Protein AF-A0A7V8YG69-F1 (afdb_monomer_lite)

Radius of gyration: 27.01 Å; chains: 1; bounding box: 46×78×83 Å

Sequence (206 aa):
MKRWMLFGGVGIAGIILAFLLFPKPDTGDVPVAAEPDPAAEEGARPRGPVGVRPGGVGRPGIERPPILKNGPSPVALENIKRMSVPDALYAGRLTSPLAVIRRQLQLLGEPEAEALGVKVDLIIGHLREQRRDPEAHGMPTLIASSRAWLDEVKASRFAEMPEIAPQFARFDAIVAEYQQAKDNPEAAPPPAGGVTAPAPVPTEGE

pLDDT: mean 74.56, std 23.34, range [33.03, 98.56]

Structure (mmCIF, N/CA/C/O backbone):
data_AF-A0A7V8YG69-F1
#
_entry.id   AF-A0A7V8YG69-F1
#
loop_
_atom_site.group_PDB
_atom_site.id
_atom_site.type_symbol
_atom_site.label_atom_id
_atom_site.label_alt_id
_atom_site.label_comp_id
_atom_site.label_asym_id
_atom_site.label_entity_id
_atom_site.label_seq_id
_atom_site.pdbx_PDB_ins_code
_atom_site.Cartn_x
_atom_site.Cartn_y
_atom_site.Cartn_z
_atom_site.occupancy
_atom_site.B_iso_or_equiv
_atom_site.auth_seq_id
_atom_site.auth_comp_id
_atom_site.auth_asym_id
_atom_site.auth_atom_id
_atom_site.pdbx_PDB_model_num
ATOM 1 N N . MET A 1 1 ? 4.783 -31.856 25.485 1.00 50.44 1 MET A N 1
ATOM 2 C CA . MET A 1 1 ? 4.244 -30.615 24.879 1.00 50.44 1 MET A CA 1
ATOM 3 C C . MET A 1 1 ? 4.459 -29.399 25.802 1.00 50.44 1 MET A C 1
ATOM 5 O O . MET A 1 1 ? 3.493 -28.879 26.333 1.00 50.44 1 MET A O 1
ATOM 9 N N . LYS A 1 2 ? 5.707 -28.954 26.055 1.00 53.53 2 LYS A N 1
ATOM 10 C CA . LYS A 1 2 ? 6.021 -27.779 26.917 1.00 53.53 2 LYS A CA 1
ATOM 11 C C . LYS A 1 2 ? 7.372 -27.122 26.550 1.00 53.53 2 LYS A C 1
ATOM 13 O O . LYS A 1 2 ? 8.262 -27.030 27.383 1.00 53.53 2 LYS A O 1
ATOM 18 N N . ARG A 1 3 ? 7.584 -26.741 25.282 1.00 51.75 3 ARG A N 1
ATOM 19 C CA . ARG A 1 3 ? 8.815 -26.025 24.851 1.00 51.75 3 ARG A CA 1
ATOM 20 C C . ARG A 1 3 ? 8.573 -24.751 24.027 1.00 51.75 3 ARG A C 1
ATOM 22 O O . ARG A 1 3 ? 9.522 -24.043 23.736 1.00 51.75 3 ARG A O 1
ATOM 29 N N . TRP A 1 4 ? 7.320 -24.419 23.713 1.00 50.78 4 TRP A N 1
ATOM 30 C CA . TRP A 1 4 ? 6.972 -23.281 22.846 1.00 50.78 4 TRP A CA 1
ATOM 31 C C . TRP A 1 4 ? 6.534 -22.005 23.588 1.00 50.78 4 TRP A C 1
ATOM 33 O O . TRP A 1 4 ? 6.242 -21.004 22.952 1.00 50.78 4 TRP A O 1
ATOM 43 N N . MET A 1 5 ? 6.532 -21.998 24.926 1.00 51.12 5 MET A N 1
ATOM 44 C CA . MET A 1 5 ? 6.125 -20.826 25.724 1.00 51.12 5 MET A CA 1
ATOM 45 C C . MET A 1 5 ? 7.282 -19.911 26.165 1.00 51.12 5 MET A C 1
ATOM 47 O O . MET A 1 5 ? 7.028 -18.850 26.718 1.00 51.12 5 MET A O 1
ATOM 51 N N . LEU A 1 6 ? 8.545 -20.275 25.914 1.00 51.91 6 LEU A N 1
ATOM 52 C CA . LEU A 1 6 ? 9.709 -19.506 26.389 1.00 51.91 6 LEU A CA 1
ATOM 53 C C . LEU A 1 6 ? 10.251 -18.472 25.386 1.00 51.91 6 LEU A C 1
ATOM 55 O O . LEU A 1 6 ? 11.009 -17.596 25.783 1.00 51.91 6 LEU A O 1
ATOM 59 N N . PHE A 1 7 ? 9.837 -18.515 24.116 1.00 50.41 7 PHE A N 1
ATOM 60 C CA . PHE A 1 7 ? 10.342 -17.587 23.091 1.00 50.41 7 PHE A CA 1
ATOM 61 C C . PHE A 1 7 ? 9.527 -16.290 22.945 1.00 50.41 7 PHE A C 1
ATOM 63 O O . PHE A 1 7 ? 10.025 -15.331 22.367 1.00 50.41 7 PHE A O 1
ATOM 70 N N . GLY A 1 8 ? 8.317 -16.209 23.512 1.00 49.31 8 GLY A N 1
ATOM 71 C CA . GLY A 1 8 ? 7.467 -15.011 23.409 1.00 49.31 8 GLY A CA 1
ATOM 72 C C . GLY A 1 8 ? 7.857 -13.850 24.336 1.00 49.31 8 GLY A C 1
ATOM 73 O O . GLY A 1 8 ? 7.510 -12.708 24.060 1.00 49.31 8 GLY A O 1
ATOM 74 N N . GLY A 1 9 ? 8.591 -14.113 25.425 1.00 47.72 9 GLY A N 1
ATOM 75 C CA . GLY A 1 9 ? 8.9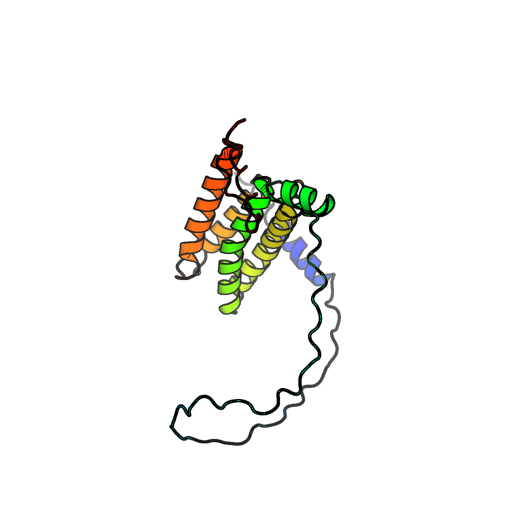11 -13.092 26.436 1.00 47.72 9 GLY A CA 1
ATOM 76 C C . GLY A 1 9 ? 10.140 -12.230 26.126 1.00 47.72 9 GLY A C 1
ATOM 77 O O . GLY A 1 9 ? 10.216 -11.084 26.562 1.00 47.72 9 GLY A O 1
ATOM 78 N N . VAL A 1 10 ? 11.099 -12.749 25.353 1.00 54.34 10 VAL A N 1
ATOM 79 C CA . VAL A 1 10 ? 12.402 -12.085 25.147 1.00 54.34 10 VAL A CA 1
ATOM 80 C C . VAL A 1 10 ? 12.304 -10.916 24.155 1.00 54.34 10 VAL A C 1
ATOM 82 O O . VAL A 1 10 ? 12.989 -9.911 24.322 1.00 54.34 10 VAL A O 1
ATOM 85 N N . GLY A 1 11 ? 11.402 -10.991 23.169 1.00 51.94 11 GLY A N 1
ATOM 86 C CA . GLY A 1 11 ? 11.219 -9.924 22.175 1.00 51.94 11 GLY A CA 1
ATOM 87 C C . GLY A 1 11 ? 10.638 -8.629 22.756 1.00 51.94 11 GLY A C 1
ATOM 88 O O . GLY A 1 11 ? 11.065 -7.540 22.384 1.00 51.94 11 GLY A O 1
ATOM 89 N N . ILE A 1 12 ? 9.717 -8.734 23.719 1.00 57.94 12 ILE A N 1
ATOM 90 C CA . ILE A 1 12 ? 9.058 -7.568 24.333 1.00 57.94 12 ILE A CA 1
ATOM 91 C C . ILE A 1 12 ? 10.016 -6.845 25.291 1.00 57.94 12 ILE A C 1
ATOM 93 O O . ILE A 1 12 ? 10.069 -5.615 25.303 1.00 57.94 12 ILE A O 1
ATOM 97 N N . ALA A 1 13 ? 10.838 -7.594 26.034 1.00 58.12 13 ALA A N 1
ATOM 98 C CA . ALA A 1 13 ? 11.855 -7.015 26.911 1.00 58.12 13 ALA A CA 1
ATOM 99 C C . ALA A 1 13 ? 12.916 -6.215 26.129 1.00 58.12 13 ALA A C 1
ATOM 101 O O . ALA A 1 13 ? 13.333 -5.152 26.585 1.00 58.12 13 ALA A O 1
ATOM 102 N N . GLY A 1 14 ? 13.304 -6.673 24.930 1.00 57.59 14 GLY A N 1
ATOM 103 C CA . GLY A 1 14 ? 14.253 -5.955 24.070 1.00 57.59 14 GLY A CA 1
ATOM 104 C C . GLY A 1 14 ? 13.730 -4.602 23.573 1.00 57.59 14 GLY A C 1
ATOM 105 O O . GLY A 1 14 ? 14.481 -3.629 23.541 1.00 57.59 14 GLY A O 1
ATOM 106 N N . ILE A 1 15 ? 12.435 -4.512 23.250 1.00 60.72 15 ILE A N 1
ATOM 107 C CA . ILE A 1 15 ? 11.809 -3.266 22.776 1.00 60.72 15 ILE A CA 1
ATOM 108 C C . ILE A 1 15 ? 11.670 -2.253 23.922 1.00 60.72 15 ILE A C 1
ATOM 110 O O . ILE A 1 15 ? 11.983 -1.078 23.743 1.00 60.72 15 ILE A O 1
ATOM 114 N N . ILE A 1 16 ? 11.270 -2.696 25.119 1.00 62.31 16 ILE A N 1
ATOM 115 C CA . ILE A 1 16 ? 11.162 -1.814 26.297 1.00 62.31 16 ILE A CA 1
ATOM 116 C C . ILE A 1 16 ? 12.546 -1.293 26.718 1.00 62.31 16 ILE A C 1
ATOM 118 O O . ILE A 1 16 ? 12.691 -0.118 27.055 1.00 62.31 16 ILE A O 1
ATOM 122 N N . LEU A 1 17 ? 13.580 -2.137 26.640 1.00 61.25 17 LEU A N 1
ATOM 123 C CA . LEU A 1 17 ? 14.953 -1.742 26.949 1.00 61.25 17 LEU A CA 1
ATOM 124 C C . LEU A 1 17 ? 15.489 -0.692 25.956 1.00 61.25 17 LEU A C 1
ATOM 126 O O . LEU A 1 17 ? 16.184 0.234 26.371 1.00 61.25 17 LEU A O 1
ATOM 130 N N . ALA A 1 18 ? 15.111 -0.770 24.675 1.00 59.25 18 ALA A N 1
ATOM 131 C CA . ALA A 1 18 ? 15.472 0.242 23.679 1.00 59.25 18 ALA A CA 1
ATOM 132 C C . ALA A 1 18 ? 14.836 1.615 23.975 1.00 59.25 18 ALA A C 1
ATOM 134 O O . ALA A 1 18 ? 15.504 2.636 23.835 1.00 59.25 18 ALA A O 1
ATOM 135 N N . PHE A 1 19 ? 13.590 1.658 24.461 1.00 57.94 19 PHE A N 1
ATOM 136 C CA . PHE A 1 19 ? 12.946 2.915 24.873 1.00 57.94 19 PHE A CA 1
ATOM 137 C C . PHE A 1 19 ? 13.569 3.547 26.128 1.00 57.94 19 PHE A C 1
ATOM 139 O O . PHE A 1 19 ? 13.490 4.761 26.294 1.00 57.94 19 PHE A O 1
ATOM 146 N N . LEU A 1 20 ? 14.205 2.754 26.997 1.00 64.06 20 LEU A N 1
ATOM 147 C CA . LEU A 1 20 ? 14.922 3.260 28.176 1.00 64.06 20 LEU A CA 1
ATOM 148 C C . LEU A 1 20 ? 16.344 3.751 27.859 1.00 64.06 20 LEU A C 1
ATOM 150 O O . LEU A 1 20 ? 16.838 4.644 28.541 1.00 64.06 20 LEU A O 1
ATOM 154 N N . LEU A 1 21 ? 17.005 3.185 26.843 1.00 66.50 21 LEU A N 1
ATOM 155 C CA . LEU A 1 21 ? 18.390 3.526 26.482 1.00 66.50 21 LEU A CA 1
ATOM 156 C C . LEU A 1 21 ? 18.526 4.770 25.596 1.00 66.50 21 LEU A C 1
ATOM 158 O O . LEU A 1 21 ? 19.611 5.347 25.545 1.00 66.50 21 LEU A O 1
ATOM 162 N N . PHE A 1 22 ? 17.451 5.208 24.938 1.00 56.34 22 PHE A N 1
ATOM 163 C CA . PHE A 1 22 ? 17.439 6.434 24.138 1.00 56.34 22 PHE A CA 1
ATOM 164 C C . PHE A 1 22 ? 16.539 7.497 24.788 1.00 56.34 22 PHE A C 1
ATOM 166 O O . PHE A 1 22 ? 15.358 7.592 24.445 1.00 56.34 22 PHE A O 1
ATOM 173 N N . PRO A 1 23 ? 17.059 8.309 25.731 1.00 53.00 23 PRO A N 1
ATOM 174 C CA . PRO A 1 23 ? 16.331 9.472 26.222 1.00 53.00 23 PRO A CA 1
ATOM 175 C C . PRO A 1 23 ? 16.017 10.413 25.051 1.00 53.00 23 PRO A C 1
ATOM 177 O O . PRO A 1 23 ? 16.885 10.725 24.233 1.00 53.00 23 PRO A O 1
ATOM 180 N N . LYS A 1 24 ? 14.749 10.832 24.960 1.00 49.75 24 LYS A N 1
ATOM 181 C CA . LYS A 1 24 ? 14.277 11.819 23.981 1.00 49.75 24 LYS A CA 1
ATOM 182 C C . LYS A 1 24 ? 15.183 13.060 24.010 1.00 49.75 24 LYS A C 1
ATOM 184 O O . LYS A 1 24 ? 15.516 13.513 25.105 1.00 49.75 24 LYS A O 1
ATOM 189 N N . PRO A 1 25 ? 15.540 13.642 22.851 1.00 42.66 25 PRO A N 1
ATOM 190 C CA . PRO A 1 25 ? 16.149 14.959 22.830 1.00 42.66 25 PRO A CA 1
ATOM 191 C C . PRO A 1 25 ? 15.157 15.975 23.406 1.00 42.66 25 PRO A C 1
ATOM 193 O O . PRO A 1 25 ? 14.027 16.115 22.934 1.00 42.66 25 PRO A O 1
ATOM 196 N N . ASP A 1 26 ? 15.612 16.634 24.465 1.00 44.50 26 ASP A N 1
ATOM 197 C CA . ASP A 1 26 ? 14.965 17.732 25.166 1.00 44.50 26 ASP A CA 1
ATOM 198 C C . ASP A 1 26 ? 14.685 18.866 24.171 1.00 44.50 26 ASP A C 1
ATOM 200 O O . ASP A 1 26 ? 15.591 19.563 23.709 1.00 44.50 26 ASP A O 1
ATOM 204 N N . THR A 1 27 ? 13.428 18.981 23.747 1.00 42.84 27 THR A N 1
ATOM 205 C CA . THR A 1 27 ? 12.982 20.100 22.918 1.00 42.84 27 THR A CA 1
ATOM 206 C C . THR A 1 27 ? 12.494 21.157 23.888 1.00 42.84 27 THR A C 1
ATOM 208 O O . THR A 1 27 ? 11.332 21.154 24.288 1.00 42.84 27 THR A O 1
ATOM 211 N N . GLY A 1 28 ? 13.448 21.974 24.330 1.00 36.28 28 GLY A N 1
ATOM 212 C CA . GLY A 1 28 ? 13.236 23.047 25.285 1.00 36.28 28 GLY A CA 1
ATOM 213 C C . GLY A 1 28 ? 12.111 23.999 24.883 1.00 36.28 28 GLY A C 1
ATOM 214 O O . GLY A 1 28 ? 11.804 24.193 23.704 1.00 36.28 28 GLY A O 1
ATOM 215 N N . ASP A 1 29 ? 11.524 24.573 25.926 1.00 46.88 29 ASP A N 1
ATOM 216 C CA . ASP A 1 29 ? 10.468 25.575 25.949 1.00 46.88 29 ASP A CA 1
ATOM 217 C C . ASP A 1 29 ? 10.482 26.565 24.777 1.00 46.88 29 ASP A C 1
ATOM 219 O O . ASP A 1 29 ? 11.430 27.329 24.581 1.00 46.88 29 ASP A O 1
ATOM 223 N N . VAL A 1 30 ? 9.344 26.656 24.086 1.00 43.66 30 VAL A N 1
ATOM 224 C CA . VAL A 1 30 ? 8.950 27.890 23.402 1.00 43.66 30 VAL A CA 1
ATOM 225 C C . VAL A 1 30 ? 7.586 28.299 23.962 1.00 43.66 30 VAL A C 1
ATOM 227 O O . VAL A 1 30 ? 6.625 27.536 23.828 1.00 43.66 30 VAL A O 1
ATOM 230 N N . PRO A 1 31 ? 7.480 29.450 24.648 1.00 44.44 31 PRO A N 1
ATOM 231 C CA . PRO A 1 31 ? 6.269 29.820 25.361 1.00 44.44 31 PRO A CA 1
ATOM 232 C C . PRO A 1 31 ? 5.117 30.170 24.416 1.00 44.44 31 PRO A C 1
ATOM 234 O O . PRO A 1 31 ? 5.270 30.871 23.417 1.00 44.44 31 PRO A O 1
ATOM 237 N N . VAL A 1 32 ? 3.940 29.701 24.824 1.00 50.53 32 VAL A N 1
ATOM 238 C CA . VAL A 1 32 ? 2.616 30.123 24.371 1.00 50.53 32 VAL A CA 1
ATOM 239 C C . VAL A 1 32 ? 2.457 31.628 24.603 1.00 50.53 32 VAL A C 1
ATOM 241 O O . VAL A 1 32 ? 2.490 32.084 25.744 1.00 50.53 32 VAL A O 1
ATOM 244 N N . ALA A 1 33 ? 2.220 32.385 23.534 1.00 40.94 33 ALA A N 1
ATOM 245 C CA . ALA A 1 33 ? 1.593 33.698 23.608 1.00 40.94 33 ALA A CA 1
ATOM 246 C C . ALA A 1 33 ? 0.194 33.582 22.995 1.00 40.94 33 ALA A C 1
ATOM 248 O O . ALA A 1 33 ? 0.030 33.460 21.783 1.00 40.94 33 ALA A O 1
ATOM 249 N N . ALA A 1 34 ? -0.802 33.549 23.875 1.00 48.38 34 ALA A N 1
ATOM 250 C CA . ALA A 1 34 ? -2.195 33.759 23.535 1.00 48.38 34 ALA A CA 1
ATOM 251 C C . ALA A 1 34 ? -2.417 35.253 23.259 1.00 48.38 34 ALA A C 1
ATOM 253 O O . ALA A 1 34 ? -2.024 36.083 24.078 1.00 48.38 34 ALA A O 1
ATOM 254 N N . GLU A 1 35 ? -3.092 35.584 22.161 1.00 41.56 35 GLU A N 1
ATOM 255 C CA . GLU A 1 35 ? -3.799 36.859 22.029 1.00 41.56 35 GLU A CA 1
ATOM 256 C C . GLU A 1 35 ? -5.299 36.574 21.832 1.00 41.56 35 GLU A C 1
ATOM 258 O O . GLU A 1 35 ? -5.647 35.634 21.110 1.00 41.56 35 GLU A O 1
ATOM 263 N N . PRO A 1 36 ? -6.185 37.303 22.536 1.00 43.06 36 PRO A N 1
ATOM 264 C CA . PRO A 1 36 ? -7.603 36.986 22.640 1.00 43.06 36 PRO A CA 1
ATOM 265 C C . PRO A 1 36 ? -8.413 37.579 21.482 1.00 43.06 36 PRO A C 1
ATOM 267 O O . PRO A 1 36 ? -8.195 38.719 21.082 1.00 43.06 36 PRO A O 1
ATOM 270 N N . ASP A 1 37 ? -9.402 36.826 21.010 1.00 42.84 37 ASP A N 1
ATOM 271 C CA . ASP A 1 37 ? -10.420 37.282 20.061 1.00 42.84 37 ASP A CA 1
ATOM 272 C C . ASP A 1 37 ? -11.673 37.723 20.846 1.00 42.84 37 ASP A C 1
ATOM 274 O O . ASP A 1 37 ? -12.279 36.884 21.527 1.00 42.84 37 ASP A O 1
ATOM 278 N N . PRO A 1 38 ? -12.059 39.014 20.858 1.00 41.84 38 PRO A N 1
ATOM 279 C CA . PRO A 1 38 ? -13.293 39.437 21.495 1.00 41.84 38 PRO A CA 1
ATOM 280 C C . PRO A 1 38 ? -14.456 39.516 20.495 1.00 41.84 38 PRO A C 1
ATOM 282 O O . PRO A 1 38 ? -14.437 40.328 19.577 1.00 41.84 38 PRO A O 1
ATOM 285 N N . ALA A 1 39 ? -15.513 38.767 20.835 1.00 40.12 39 ALA A N 1
ATOM 286 C CA . ALA A 1 39 ? -16.936 39.041 20.578 1.00 40.12 39 ALA A CA 1
ATOM 287 C C . ALA A 1 39 ? -17.400 39.004 19.101 1.00 40.12 39 ALA A C 1
ATOM 289 O O . ALA A 1 39 ? -16.958 39.772 18.259 1.00 40.12 39 ALA A O 1
ATOM 290 N N . ALA A 1 40 ? -18.250 38.035 18.728 1.00 38.16 40 ALA A N 1
ATOM 291 C CA . ALA A 1 40 ? -19.725 38.137 18.786 1.00 38.16 40 ALA A CA 1
ATOM 292 C C . ALA A 1 40 ? -20.233 39.302 17.907 1.00 38.16 40 ALA A C 1
ATOM 294 O O . ALA A 1 40 ? -19.824 40.436 18.080 1.00 38.16 40 ALA A O 1
ATOM 295 N N . GLU A 1 41 ? -21.095 39.139 16.913 1.00 38.47 41 GLU A N 1
ATOM 296 C CA . GLU A 1 41 ? -22.324 38.361 16.852 1.00 38.47 41 GLU A CA 1
ATOM 297 C C . GLU A 1 41 ? -22.836 38.437 15.392 1.00 38.47 41 GLU A C 1
ATOM 299 O O . GLU A 1 41 ? -22.548 39.387 14.671 1.00 38.47 41 GLU A O 1
ATOM 304 N N . GLU A 1 42 ? -23.578 37.410 14.980 1.00 38.91 42 GLU A N 1
ATOM 305 C CA . GLU A 1 42 ? -24.884 37.520 14.311 1.00 38.91 42 GLU A CA 1
ATOM 306 C C . GLU A 1 42 ? -25.069 38.412 13.057 1.00 38.91 42 GLU A C 1
ATOM 308 O O . GLU A 1 42 ? -24.929 39.630 13.068 1.00 38.91 42 GLU A O 1
ATOM 313 N N . GLY A 1 43 ? -25.575 37.809 11.972 1.00 33.03 43 GLY A N 1
ATOM 314 C CA . GLY A 1 43 ? -26.294 38.577 10.950 1.00 33.03 43 GLY A CA 1
ATOM 315 C C . GLY A 1 43 ? -26.274 37.981 9.549 1.00 33.03 43 GLY A C 1
ATOM 316 O O . GLY A 1 43 ? -25.286 38.041 8.828 1.00 33.03 43 GLY A O 1
ATOM 317 N N . ALA A 1 44 ? -27.408 37.432 9.131 1.00 44.69 44 ALA A N 1
ATOM 318 C CA . ALA A 1 44 ? -27.645 36.917 7.792 1.00 44.69 44 ALA A CA 1
ATOM 319 C C . ALA A 1 44 ? -27.549 37.979 6.664 1.00 44.69 44 ALA A C 1
ATOM 321 O O . ALA A 1 44 ? -27.977 39.117 6.845 1.00 44.69 44 ALA A O 1
ATOM 322 N N . ARG A 1 45 ? -27.220 37.476 5.450 1.00 39.84 45 ARG A N 1
ATOM 323 C CA . ARG A 1 45 ? -27.426 38.013 4.067 1.00 39.84 45 ARG A CA 1
ATOM 324 C C . ARG A 1 45 ? -26.263 38.830 3.462 1.00 39.84 45 ARG A C 1
ATOM 326 O O . ARG A 1 45 ? -25.522 39.453 4.204 1.00 39.84 45 ARG A O 1
ATOM 333 N N . PRO A 1 46 ? -26.179 39.000 2.119 1.00 47.03 46 PRO A N 1
ATOM 334 C CA . PRO A 1 46 ? -26.522 38.137 0.975 1.00 47.03 46 PRO A CA 1
ATOM 335 C C . PRO A 1 46 ? -25.299 37.904 0.039 1.00 47.03 46 PRO A C 1
ATOM 337 O O . PRO A 1 46 ? -24.292 38.601 0.119 1.00 47.03 46 PRO A O 1
ATOM 340 N N . ARG A 1 47 ? -25.381 36.956 -0.912 1.00 54.50 47 ARG A N 1
ATOM 341 C CA . ARG A 1 47 ? -24.401 36.846 -2.017 1.00 54.50 47 ARG A CA 1
ATOM 342 C C . ARG A 1 47 ? -24.468 38.108 -2.893 1.00 54.50 47 ARG A C 1
ATOM 344 O O . ARG A 1 47 ? -25.404 38.257 -3.673 1.00 54.50 47 ARG A O 1
ATOM 351 N N . GLY A 1 4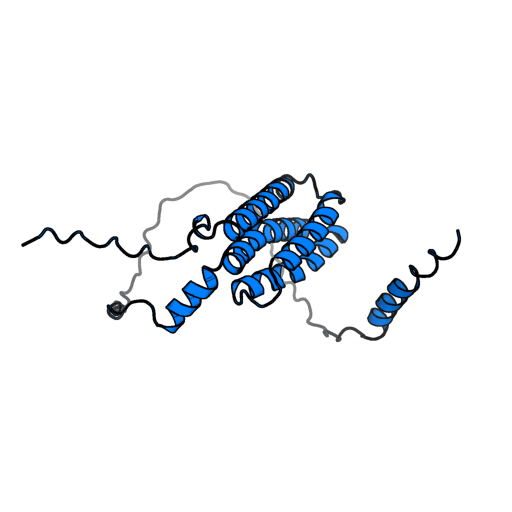8 ? -23.494 39.006 -2.744 1.00 36.72 48 GLY A N 1
ATOM 352 C CA . GLY A 1 48 ? -23.285 40.158 -3.627 1.00 36.72 48 GLY A CA 1
ATOM 353 C C . GLY A 1 48 ? -22.644 39.764 -4.970 1.00 36.72 48 GLY A C 1
ATOM 354 O O . GLY A 1 48 ? -22.019 38.704 -5.059 1.00 36.72 48 GLY A O 1
ATOM 355 N N . PRO A 1 49 ? -22.814 40.580 -6.028 1.00 45.09 49 PRO A N 1
ATOM 356 C CA . PRO A 1 49 ? -22.383 40.250 -7.382 1.00 45.09 49 PRO A CA 1
ATOM 357 C C . PRO A 1 49 ? -20.862 40.354 -7.547 1.00 45.09 49 PRO A C 1
ATOM 359 O O . PRO A 1 49 ? -20.190 41.113 -6.851 1.00 45.09 49 PRO A O 1
ATOM 362 N N . VAL A 1 50 ? -20.346 39.579 -8.506 1.00 54.19 50 VAL A N 1
ATOM 363 C CA . VAL A 1 50 ? -18.943 39.513 -8.932 1.00 54.19 50 VAL A CA 1
ATOM 364 C C . VAL A 1 50 ? -18.385 40.922 -9.154 1.00 54.19 50 VAL A C 1
ATOM 366 O O . VAL A 1 50 ? -18.648 41.565 -10.168 1.00 54.19 50 VAL A O 1
ATOM 369 N N . GLY A 1 51 ? -17.605 41.397 -8.184 1.00 39.53 51 GLY A N 1
ATOM 370 C CA . GLY A 1 51 ? -16.838 42.627 -8.297 1.00 39.53 51 GLY A CA 1
ATOM 371 C C . GLY A 1 51 ? -15.683 42.431 -9.272 1.00 39.53 51 GLY A C 1
ATOM 372 O O . GLY A 1 51 ? -14.737 41.693 -8.995 1.00 39.53 51 GLY A O 1
ATOM 373 N N . VAL A 1 52 ? -15.766 43.107 -10.416 1.00 45.69 52 VAL A N 1
ATOM 374 C CA . VAL A 1 52 ? -14.645 43.362 -11.323 1.00 45.69 52 VAL A CA 1
ATOM 375 C C . VAL A 1 52 ? -13.537 44.034 -10.515 1.00 45.69 52 VAL A C 1
ATOM 377 O O . VAL A 1 52 ? -13.724 45.132 -9.998 1.00 45.69 52 VAL A O 1
ATOM 380 N N . ARG A 1 53 ? -12.392 43.362 -10.372 1.00 40.38 53 ARG A N 1
ATOM 381 C CA . ARG A 1 53 ? -11.220 43.878 -9.657 1.00 40.38 53 ARG A CA 1
ATOM 382 C C . ARG A 1 53 ? -10.540 44.945 -10.535 1.00 40.38 53 ARG A C 1
ATOM 384 O O . ARG A 1 53 ? -9.994 44.575 -11.575 1.00 40.38 53 ARG A O 1
ATOM 391 N N . PRO A 1 54 ? -10.538 46.241 -10.173 1.00 43.75 54 PRO A N 1
ATOM 392 C CA . PRO A 1 54 ? -9.822 47.266 -10.923 1.00 43.75 54 PRO A CA 1
ATOM 393 C C . PRO A 1 54 ? -8.389 47.350 -10.387 1.00 43.75 54 PRO A C 1
ATOM 395 O O . PRO A 1 54 ? -8.181 47.539 -9.192 1.00 43.75 54 PRO A O 1
ATOM 398 N N . GLY A 1 55 ? -7.397 47.188 -11.264 1.00 43.78 55 GLY A N 1
ATOM 399 C CA . GLY A 1 55 ? -5.983 47.356 -10.902 1.00 43.78 55 GLY A CA 1
ATOM 400 C C . GLY A 1 55 ? -5.042 46.285 -11.447 1.00 43.78 55 GLY A C 1
ATOM 401 O O . GLY A 1 55 ? -4.173 45.805 -10.727 1.00 43.78 55 GLY A O 1
ATOM 402 N N . GLY A 1 56 ? -5.204 45.887 -12.710 1.00 38.22 56 GLY A N 1
ATOM 403 C CA . GLY A 1 56 ? -4.190 45.124 -13.434 1.00 38.22 56 GLY A CA 1
ATOM 404 C C . GLY A 1 56 ? -3.246 46.073 -14.162 1.00 38.22 56 GLY A C 1
ATOM 405 O O . GLY A 1 56 ? -3.411 46.293 -15.357 1.00 38.22 56 GLY A O 1
ATOM 406 N N . VAL A 1 57 ? -2.276 46.656 -13.454 1.00 45.81 57 VAL A N 1
ATOM 407 C CA . VAL A 1 57 ? -1.113 47.272 -14.108 1.00 45.81 57 VAL A CA 1
ATOM 408 C C . VAL A 1 57 ? -0.414 46.149 -14.873 1.00 45.81 57 VAL A C 1
ATOM 410 O O . VAL A 1 57 ? -0.029 45.142 -14.275 1.00 45.81 57 VAL A O 1
ATOM 413 N N . GLY A 1 58 ? -0.348 46.280 -16.199 1.00 45.34 58 GLY A N 1
ATOM 414 C CA . GLY A 1 58 ? 0.168 45.257 -17.100 1.00 45.34 58 GLY A CA 1
ATOM 415 C C . GLY A 1 58 ? 1.562 44.806 -16.684 1.00 45.34 58 GLY A C 1
ATOM 416 O O . GLY A 1 58 ? 2.535 45.540 -16.844 1.00 45.34 58 GLY A O 1
ATOM 417 N N . ARG A 1 59 ? 1.668 43.577 -16.165 1.00 49.75 59 ARG A N 1
ATOM 418 C CA . ARG A 1 59 ? 2.954 42.882 -16.162 1.00 49.75 59 ARG A CA 1
ATOM 419 C C . ARG A 1 59 ? 3.354 42.703 -17.628 1.00 49.75 59 ARG A C 1
ATOM 421 O O . ARG A 1 59 ? 2.524 42.195 -18.387 1.00 49.75 59 ARG A O 1
ATOM 428 N N . PRO A 1 60 ? 4.573 43.096 -18.036 1.00 45.44 60 PRO A N 1
ATOM 429 C CA . PRO A 1 60 ? 5.069 42.752 -19.358 1.00 45.44 60 PRO A CA 1
ATOM 430 C C . PRO A 1 60 ? 4.936 41.240 -19.520 1.00 45.44 60 PRO A C 1
ATOM 432 O O . PRO A 1 60 ? 5.271 40.481 -18.605 1.00 45.44 60 PRO A O 1
ATOM 435 N N . GLY A 1 61 ? 4.347 40.826 -20.643 1.00 48.72 61 GLY A N 1
ATOM 436 C CA . GLY A 1 61 ? 4.196 39.422 -20.977 1.00 48.72 61 GLY A CA 1
ATOM 437 C C . GLY A 1 61 ? 5.560 38.767 -20.853 1.00 48.72 61 GLY A C 1
ATOM 438 O O . GLY A 1 61 ? 6.481 39.115 -21.584 1.00 48.72 61 GLY A O 1
ATOM 439 N N . ILE A 1 62 ? 5.704 37.861 -19.889 1.00 48.19 62 ILE A N 1
ATOM 440 C CA . ILE A 1 62 ? 6.819 36.926 -19.895 1.00 48.19 62 ILE A CA 1
ATOM 441 C C . ILE A 1 62 ? 6.584 36.112 -21.162 1.00 48.19 62 ILE A C 1
ATOM 443 O O . ILE A 1 62 ? 5.712 35.238 -21.175 1.00 48.19 62 ILE A O 1
ATOM 447 N N . GLU A 1 63 ? 7.279 36.469 -22.244 1.00 45.75 63 GLU A N 1
ATOM 448 C CA . GLU A 1 63 ? 7.435 35.607 -23.404 1.00 45.75 63 GLU A CA 1
ATOM 449 C C . GLU A 1 63 ? 7.890 34.264 -22.851 1.00 45.75 63 GLU A C 1
ATOM 451 O O . GLU A 1 63 ? 9.006 34.111 -22.349 1.00 45.75 63 GLU A O 1
ATOM 456 N N . ARG A 1 64 ? 6.972 33.294 -22.839 1.00 53.41 64 ARG A N 1
ATOM 457 C CA . ARG A 1 64 ? 7.356 31.919 -22.569 1.00 53.41 64 ARG A CA 1
ATOM 458 C C . ARG A 1 64 ? 8.340 31.580 -23.685 1.00 53.41 64 ARG A C 1
ATOM 460 O O . ARG A 1 64 ? 7.944 31.711 -24.846 1.00 53.41 64 ARG A O 1
ATOM 467 N N . PRO A 1 65 ? 9.592 31.205 -23.369 1.00 48.03 65 PRO A N 1
ATOM 468 C CA . PRO A 1 65 ? 10.539 30.828 -24.402 1.00 48.03 65 PRO A CA 1
ATOM 469 C C . PRO A 1 65 ? 9.880 29.770 -25.293 1.00 48.03 65 PRO A C 1
ATOM 471 O O . PRO A 1 65 ? 9.110 28.948 -24.775 1.00 48.03 65 PRO A O 1
ATOM 474 N N . PRO A 1 66 ? 10.113 29.816 -26.617 1.00 51.62 66 PRO A N 1
ATOM 475 C CA . PRO A 1 66 ? 9.504 28.881 -27.546 1.00 51.62 66 PRO A CA 1
ATOM 476 C C . PRO A 1 66 ? 9.726 27.471 -27.012 1.00 51.62 66 PRO A C 1
ATOM 478 O O . PRO A 1 66 ? 10.858 27.092 -26.709 1.00 51.62 66 PRO A O 1
ATOM 481 N N . ILE A 1 67 ? 8.627 26.735 -26.830 1.00 52.81 67 ILE A N 1
ATOM 482 C CA . ILE A 1 67 ? 8.649 25.332 -26.423 1.00 52.81 67 ILE A CA 1
ATOM 483 C C . ILE A 1 67 ? 9.575 24.640 -27.419 1.00 52.81 67 ILE A C 1
ATOM 485 O O . ILE A 1 67 ? 9.247 24.533 -28.601 1.00 52.81 67 ILE A O 1
ATOM 489 N N . LEU A 1 68 ? 10.778 24.288 -26.959 1.00 52.16 68 LEU A N 1
ATOM 490 C CA . LEU A 1 68 ? 11.798 23.665 -27.785 1.00 52.16 68 LEU A CA 1
ATOM 491 C C . LEU A 1 68 ? 11.158 22.457 -28.462 1.00 52.16 68 LEU A C 1
ATOM 493 O O . LEU A 1 68 ? 10.629 21.566 -27.804 1.00 52.16 68 LEU A O 1
ATOM 497 N N . LYS A 1 69 ? 11.216 22.452 -29.794 1.00 58.66 69 LYS A N 1
ATOM 498 C CA . LYS A 1 69 ? 10.671 21.448 -30.720 1.00 58.66 69 LYS A CA 1
ATOM 499 C C . LYS A 1 69 ? 11.364 20.077 -30.606 1.00 58.66 69 LYS A C 1
ATOM 501 O O . LYS A 1 69 ? 11.254 19.245 -31.500 1.00 58.66 69 LYS A O 1
ATOM 506 N N . ASN A 1 70 ? 12.107 19.867 -29.525 1.00 62.94 70 ASN A N 1
ATOM 507 C CA . ASN A 1 70 ? 12.905 18.690 -29.253 1.00 62.94 70 ASN A CA 1
ATOM 508 C C . ASN A 1 70 ? 12.118 17.869 -28.235 1.00 62.94 70 ASN A C 1
ATOM 510 O O . ASN A 1 70 ? 11.701 18.401 -27.208 1.00 62.94 70 ASN A O 1
ATOM 514 N N . GLY A 1 71 ? 11.867 16.599 -28.552 1.00 65.44 71 GLY A N 1
ATOM 515 C CA . GLY A 1 71 ? 11.154 15.678 -27.671 1.00 65.44 71 GLY A CA 1
ATOM 516 C C . GLY A 1 71 ? 11.786 15.546 -26.274 1.00 65.44 71 GLY A C 1
ATOM 517 O O . GLY A 1 71 ? 12.792 16.191 -25.968 1.00 65.44 71 GLY A O 1
ATOM 518 N N . PRO A 1 72 ? 11.205 14.707 -25.398 1.00 74.44 72 PRO A N 1
ATOM 519 C CA . PRO A 1 72 ? 11.728 14.497 -24.050 1.00 74.44 72 PRO A CA 1
ATOM 520 C C . PRO A 1 72 ? 13.229 14.182 -24.078 1.00 74.44 72 PRO A C 1
ATOM 522 O O . PRO A 1 72 ? 13.705 13.446 -24.944 1.00 74.44 72 PRO A O 1
ATOM 525 N N . SER A 1 73 ? 13.977 14.750 -23.128 1.00 83.94 73 SER A N 1
ATOM 526 C CA . SER A 1 73 ? 15.418 14.508 -23.022 1.00 83.94 73 SER A CA 1
ATOM 527 C C . SER A 1 73 ? 15.710 13.004 -22.878 1.00 83.94 73 SER A C 1
ATOM 529 O O . SER A 1 73 ? 14.868 12.270 -22.353 1.00 83.94 73 SER A O 1
ATOM 531 N N . PRO A 1 74 ? 16.897 12.514 -23.282 1.00 82.25 74 PRO A N 1
ATOM 532 C CA . PRO A 1 74 ? 17.252 11.098 -23.132 1.00 82.25 74 PRO A CA 1
ATOM 533 C C . PRO A 1 74 ? 17.075 10.579 -21.697 1.00 82.25 74 PRO A C 1
ATOM 535 O O . PRO A 1 74 ? 16.551 9.489 -21.492 1.00 82.25 74 PRO A O 1
ATOM 538 N N . VAL A 1 75 ? 17.411 11.411 -20.705 1.00 82.88 75 VAL A N 1
ATOM 539 C CA . VAL A 1 75 ? 17.206 11.122 -19.276 1.00 82.88 75 VAL A CA 1
ATOM 540 C C . VAL A 1 75 ? 15.716 10.991 -18.939 1.00 82.88 75 VAL A C 1
ATOM 542 O O . VAL A 1 75 ? 15.319 10.084 -18.210 1.00 82.88 75 VAL A O 1
ATOM 545 N N . ALA A 1 76 ? 14.867 11.866 -19.487 1.00 80.31 76 ALA A N 1
ATOM 546 C CA . ALA A 1 76 ? 13.422 11.780 -19.289 1.00 80.31 76 ALA A CA 1
ATOM 547 C C . ALA A 1 76 ? 12.832 10.519 -19.939 1.00 80.31 76 ALA A C 1
ATOM 549 O O . ALA A 1 76 ? 11.982 9.872 -19.334 1.00 80.31 76 ALA A O 1
ATOM 550 N N . LEU A 1 77 ? 13.304 10.135 -21.129 1.00 83.75 77 LEU A N 1
ATOM 551 C CA . LEU A 1 77 ? 12.889 8.900 -21.802 1.00 83.75 77 LEU A CA 1
ATOM 552 C C . LEU A 1 77 ? 13.270 7.653 -21.005 1.00 83.75 77 LEU A C 1
ATOM 554 O O . LEU A 1 77 ? 12.452 6.746 -20.865 1.00 83.75 77 LEU A O 1
ATOM 558 N N . GLU A 1 78 ? 14.487 7.601 -20.471 1.00 84.75 78 GLU A N 1
ATOM 559 C CA . GLU A 1 78 ? 14.921 6.487 -19.630 1.00 84.75 78 GLU A CA 1
ATOM 560 C C . GLU A 1 78 ? 14.086 6.398 -18.349 1.00 84.75 78 GLU A C 1
ATOM 562 O O . GLU A 1 78 ? 13.621 5.319 -17.985 1.00 84.75 78 GLU A O 1
ATOM 567 N N . ASN A 1 79 ? 13.802 7.538 -17.716 1.00 82.88 79 ASN A N 1
ATOM 568 C CA . ASN A 1 79 ? 12.945 7.577 -16.538 1.00 82.88 79 ASN A CA 1
ATOM 569 C C . ASN A 1 79 ? 11.504 7.127 -16.850 1.00 82.88 79 ASN A C 1
ATOM 571 O O . ASN A 1 79 ? 10.920 6.356 -16.092 1.00 82.88 79 ASN A O 1
ATOM 575 N N . ILE A 1 80 ? 10.933 7.546 -17.987 1.00 84.38 80 ILE A N 1
ATOM 576 C CA . ILE A 1 80 ? 9.612 7.078 -18.444 1.00 84.38 80 ILE A CA 1
ATOM 577 C C . ILE A 1 80 ? 9.623 5.561 -18.645 1.00 84.38 80 ILE A C 1
ATOM 579 O O . ILE A 1 80 ? 8.705 4.885 -18.184 1.00 84.38 80 ILE A O 1
ATOM 583 N N . LYS A 1 81 ? 10.670 5.016 -19.277 1.00 85.19 81 LYS A N 1
ATOM 584 C CA . LYS A 1 81 ? 10.816 3.566 -19.469 1.00 85.19 81 LYS A CA 1
ATOM 585 C C . LYS A 1 81 ? 10.860 2.829 -18.132 1.00 85.19 81 LYS A C 1
ATOM 587 O O . LYS A 1 81 ? 10.103 1.879 -17.952 1.00 85.19 81 LYS A O 1
ATOM 592 N N . ARG A 1 82 ? 11.660 3.299 -17.170 1.00 84.69 82 ARG A N 1
ATOM 593 C CA . ARG A 1 82 ? 11.728 2.704 -15.822 1.00 84.69 82 ARG A CA 1
ATOM 594 C C . ARG A 1 82 ? 10.371 2.741 -15.116 1.00 84.69 82 ARG A C 1
ATOM 596 O O . ARG A 1 82 ? 9.929 1.731 -14.582 1.00 84.69 82 ARG A O 1
ATOM 603 N N . MET A 1 83 ? 9.669 3.871 -15.188 1.00 85.06 83 MET A N 1
ATOM 604 C CA . MET A 1 83 ? 8.343 4.025 -14.582 1.00 85.06 83 MET A CA 1
ATOM 605 C C . MET A 1 83 ? 7.225 3.271 -15.317 1.00 85.06 83 MET A C 1
ATOM 607 O O . MET A 1 83 ? 6.145 3.131 -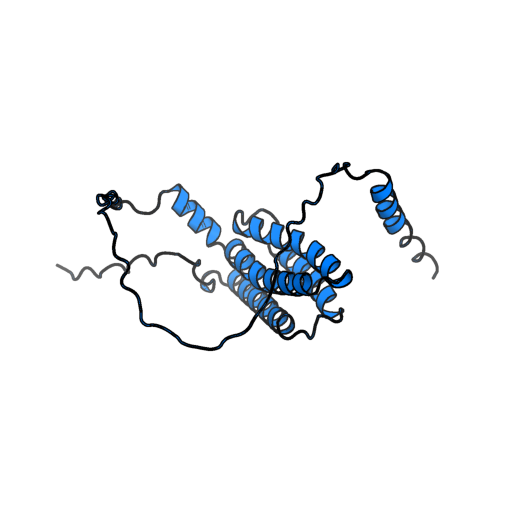14.754 1.00 85.06 83 MET A O 1
ATOM 611 N N . SER A 1 84 ? 7.455 2.805 -16.550 1.00 86.19 84 SER A N 1
ATOM 612 C CA . SER A 1 84 ? 6.498 1.986 -17.311 1.00 86.19 84 SER A CA 1
ATOM 613 C C . SER A 1 84 ? 6.589 0.486 -17.021 1.00 86.19 84 SER A C 1
ATOM 615 O O . SER A 1 84 ? 5.725 -0.269 -17.457 1.00 86.19 84 SER A O 1
ATOM 617 N N . VAL A 1 85 ? 7.604 0.041 -16.274 1.00 90.25 85 VAL A N 1
ATOM 618 C CA . VAL A 1 85 ? 7.695 -1.356 -15.832 1.00 90.25 85 VAL A CA 1
ATOM 619 C C . VAL A 1 85 ? 6.521 -1.652 -14.884 1.00 90.25 85 VAL A C 1
ATOM 621 O O . VAL A 1 85 ? 6.222 -0.805 -14.033 1.00 90.25 85 VAL A O 1
ATOM 624 N N . PRO A 1 86 ? 5.866 -2.831 -14.973 1.00 91.94 86 PRO A N 1
ATOM 625 C CA . PRO A 1 86 ? 4.726 -3.172 -14.121 1.00 91.94 86 PRO A CA 1
ATOM 626 C C . PRO A 1 86 ? 4.973 -2.888 -12.635 1.00 91.94 86 PRO A C 1
ATOM 628 O O . PRO A 1 86 ? 4.152 -2.251 -11.982 1.00 91.94 86 PRO A O 1
ATOM 631 N N . ASP A 1 87 ? 6.134 -3.258 -12.106 1.00 93.56 87 ASP A N 1
ATOM 632 C CA . ASP A 1 87 ? 6.453 -3.097 -10.684 1.00 93.56 87 ASP A CA 1
ATOM 633 C C . ASP A 1 87 ? 6.390 -1.626 -10.252 1.00 93.56 87 ASP A C 1
ATOM 635 O O . ASP A 1 87 ? 5.817 -1.313 -9.210 1.00 93.56 87 ASP A O 1
ATOM 639 N N . ALA A 1 88 ? 6.885 -0.709 -11.087 1.00 93.44 88 ALA A N 1
ATOM 640 C CA . ALA A 1 88 ? 6.843 0.723 -10.813 1.00 93.44 88 ALA A CA 1
ATOM 641 C C . ALA A 1 88 ? 5.416 1.284 -10.878 1.00 93.44 88 ALA A C 1
ATOM 643 O O . ALA A 1 88 ? 4.978 2.028 -9.989 1.00 93.44 88 ALA A O 1
ATOM 644 N N . LEU A 1 89 ? 4.679 0.908 -11.929 1.00 93.62 89 LEU A N 1
ATOM 645 C CA . LEU A 1 89 ? 3.297 1.331 -12.156 1.00 93.62 89 LEU A CA 1
ATOM 646 C C . LEU A 1 89 ? 2.399 0.902 -10.995 1.00 93.62 89 LEU A C 1
ATOM 648 O O . LEU A 1 89 ? 1.681 1.719 -10.406 1.00 93.62 89 LEU A O 1
ATOM 652 N N . TYR A 1 90 ? 2.464 -0.378 -10.641 1.00 95.56 90 TYR A N 1
ATOM 653 C CA . TYR A 1 90 ? 1.597 -0.967 -9.634 1.00 95.56 90 TYR A CA 1
ATOM 654 C C . TYR A 1 90 ? 2.010 -0.585 -8.210 1.00 95.56 90 TYR A C 1
ATOM 656 O O . TYR A 1 90 ? 1.122 -0.380 -7.382 1.00 95.56 90 TYR A O 1
ATOM 664 N N . ALA A 1 91 ? 3.296 -0.347 -7.926 1.00 96.94 91 ALA A N 1
ATOM 665 C CA . ALA A 1 91 ? 3.707 0.242 -6.647 1.00 96.94 91 ALA A CA 1
ATOM 666 C C . ALA A 1 91 ? 3.071 1.629 -6.422 1.00 96.94 91 ALA A C 1
ATOM 668 O O . ALA A 1 91 ? 2.541 1.932 -5.344 1.00 96.94 91 ALA A O 1
ATOM 669 N N . GLY A 1 92 ? 3.022 2.453 -7.475 1.00 95.19 92 GLY A N 1
ATOM 670 C CA . GLY A 1 92 ? 2.321 3.737 -7.447 1.00 95.19 92 GLY A CA 1
ATOM 671 C C . GLY A 1 92 ? 0.819 3.602 -7.191 1.00 95.19 92 GLY A C 1
ATOM 672 O O . GLY A 1 92 ? 0.262 4.361 -6.395 1.00 95.19 92 GLY A O 1
ATOM 673 N N . ARG A 1 93 ? 0.165 2.623 -7.824 1.00 97.12 93 ARG A N 1
ATOM 674 C CA . ARG A 1 93 ? -1.278 2.389 -7.661 1.00 97.12 93 ARG A CA 1
ATOM 675 C C . ARG A 1 93 ? -1.630 1.843 -6.280 1.00 97.12 93 ARG A C 1
ATOM 677 O O . ARG A 1 93 ? -2.568 2.355 -5.676 1.00 97.12 93 ARG A O 1
ATOM 684 N N . LEU A 1 94 ? -0.858 0.894 -5.743 1.00 97.94 94 LEU A N 1
ATOM 685 C CA . LEU A 1 94 ? -1.070 0.346 -4.394 1.00 97.94 94 LEU A CA 1
ATOM 686 C C . LEU A 1 94 ? -0.872 1.384 -3.288 1.00 97.94 94 LEU A C 1
ATOM 688 O O . LEU A 1 94 ? -1.526 1.305 -2.252 1.00 97.94 94 LEU A O 1
ATOM 692 N N . THR A 1 95 ? -0.034 2.400 -3.515 1.00 98.00 95 THR A N 1
ATOM 693 C CA . THR A 1 95 ? 0.142 3.496 -2.549 1.00 98.00 95 THR A CA 1
ATOM 694 C C . THR A 1 95 ? -1.182 4.213 -2.249 1.00 98.00 95 THR A C 1
ATOM 696 O O . THR A 1 95 ? -1.397 4.661 -1.125 1.00 98.00 95 THR A O 1
ATOM 699 N N . SER A 1 96 ? -2.077 4.336 -3.236 1.00 97.38 96 SER A N 1
ATOM 700 C CA . SER A 1 96 ? -3.313 5.116 -3.110 1.00 97.38 96 SER A CA 1
ATOM 701 C C . SER A 1 96 ? -4.293 4.574 -2.054 1.00 97.38 96 SER A C 1
ATOM 703 O O . SER A 1 96 ? -4.592 5.331 -1.128 1.00 97.38 96 SER A O 1
ATOM 705 N N . PRO A 1 97 ? -4.778 3.316 -2.118 1.00 98.25 97 PRO A N 1
ATOM 706 C CA . PRO A 1 97 ? -5.699 2.791 -1.109 1.00 98.25 97 PRO A CA 1
ATOM 707 C C . PRO A 1 97 ? -5.081 2.799 0.296 1.00 98.25 97 PRO A C 1
ATOM 709 O O . PRO A 1 97 ? -5.745 3.218 1.241 1.00 98.25 97 PRO A O 1
ATOM 712 N N . LEU A 1 98 ? -3.797 2.445 0.437 1.00 98.50 98 LEU A N 1
ATOM 713 C CA . LEU A 1 98 ? -3.110 2.463 1.735 1.00 98.50 98 LEU A CA 1
ATOM 714 C C . LEU A 1 98 ? -3.028 3.877 2.326 1.00 98.50 98 LEU A C 1
ATOM 716 O O . LEU A 1 98 ? -3.290 4.071 3.511 1.00 98.50 98 LEU A O 1
ATOM 720 N N . ALA A 1 99 ? -2.723 4.884 1.501 1.00 98.31 99 ALA A N 1
ATOM 721 C CA . ALA A 1 99 ? -2.676 6.277 1.939 1.00 98.31 99 ALA A CA 1
ATOM 722 C C . ALA A 1 99 ? -4.056 6.812 2.354 1.00 98.31 99 ALA A C 1
ATOM 724 O O . ALA A 1 99 ? -4.138 7.629 3.273 1.00 98.31 99 ALA A O 1
ATOM 725 N N . VAL A 1 100 ? -5.135 6.354 1.708 1.00 98.38 100 VAL A N 1
ATOM 726 C CA . VAL A 1 100 ? -6.506 6.696 2.115 1.00 98.38 100 VAL A CA 1
ATOM 727 C C . VAL A 1 100 ? -6.813 6.104 3.486 1.00 98.38 100 VAL A C 1
ATOM 729 O O . VAL A 1 100 ? -7.225 6.856 4.365 1.00 98.38 100 VAL A O 1
ATOM 732 N N . ILE A 1 101 ? -6.557 4.808 3.697 1.00 98.38 101 ILE A N 1
ATOM 733 C CA . ILE A 1 101 ? -6.782 4.165 5.002 1.00 98.38 101 ILE A CA 1
ATOM 734 C C . ILE A 1 101 ? -5.955 4.869 6.083 1.00 98.38 101 ILE A C 1
ATOM 736 O O . ILE A 1 101 ? -6.509 5.285 7.097 1.00 98.38 101 ILE A O 1
ATOM 740 N N . ARG A 1 102 ? -4.657 5.098 5.835 1.00 98.25 102 ARG A N 1
ATOM 741 C CA . ARG A 1 102 ? -3.774 5.844 6.745 1.00 98.25 102 ARG A CA 1
ATOM 742 C C . ARG A 1 102 ? -4.377 7.188 7.144 1.00 98.25 102 ARG A C 1
ATOM 744 O O . ARG A 1 102 ? -4.417 7.515 8.325 1.00 98.25 102 ARG A O 1
ATOM 751 N N . ARG A 1 103 ? -4.835 7.975 6.164 1.00 98.19 103 ARG A N 1
ATOM 752 C CA . ARG A 1 103 ? -5.432 9.290 6.419 1.00 98.19 103 ARG A CA 1
ATOM 753 C C . ARG A 1 103 ? -6.663 9.173 7.316 1.00 98.19 103 ARG A C 1
ATOM 755 O O . ARG A 1 103 ? -6.806 9.986 8.219 1.00 98.19 103 ARG A O 1
ATOM 762 N N . GLN A 1 104 ? -7.531 8.193 7.076 1.00 98.25 104 GLN A N 1
ATOM 763 C CA . GLN A 1 104 ? -8.729 8.003 7.897 1.00 98.25 104 GLN A CA 1
ATOM 764 C C . GLN A 1 104 ? -8.377 7.603 9.328 1.00 98.25 104 GLN A C 1
ATOM 766 O O . GLN A 1 104 ? -8.899 8.201 10.260 1.00 98.25 104 GLN A O 1
ATOM 771 N N . LEU A 1 105 ? -7.422 6.687 9.507 1.00 97.50 105 LEU A N 1
ATOM 772 C CA . LEU A 1 105 ? -6.919 6.312 10.831 1.00 97.50 105 LEU A CA 1
ATOM 773 C C . LEU A 1 105 ? -6.350 7.522 11.593 1.00 97.50 105 LEU A C 1
ATOM 775 O O . LEU A 1 105 ? -6.633 7.701 12.772 1.00 97.50 105 LEU A O 1
ATOM 779 N N . GLN A 1 106 ? -5.610 8.403 10.912 1.00 96.62 106 GLN A N 1
ATOM 780 C CA . GLN A 1 106 ? -5.071 9.626 11.520 1.00 96.62 106 GLN A CA 1
ATOM 781 C C . GLN A 1 106 ? -6.157 10.617 11.955 1.00 96.62 106 GLN A C 1
ATOM 783 O O . GLN A 1 106 ? -5.998 11.275 12.979 1.00 96.62 106 GLN A O 1
ATOM 788 N N . LEU A 1 107 ? -7.254 10.728 11.201 1.00 97.44 107 LEU A N 1
ATOM 789 C CA . LEU A 1 107 ? -8.354 11.641 11.533 1.00 97.44 107 LEU A CA 1
ATOM 790 C C . LEU A 1 107 ? -9.115 11.231 12.800 1.00 97.44 107 LEU A C 1
ATOM 792 O O . LEU A 1 107 ? -9.751 12.084 13.411 1.00 97.44 107 LEU A O 1
ATOM 796 N N . LEU A 1 108 ? -9.041 9.960 13.202 1.00 95.81 108 LEU A N 1
ATOM 797 C CA . LEU A 1 108 ? -9.674 9.478 14.430 1.00 95.81 108 LEU A CA 1
ATOM 798 C C . LEU A 1 108 ? -8.948 9.962 15.693 1.00 95.81 108 LEU A C 1
ATOM 800 O O . LEU A 1 108 ? -9.590 10.155 16.721 1.00 95.81 108 LEU A O 1
ATOM 804 N N . GLY A 1 109 ? -7.626 10.163 15.627 1.00 93.06 109 GLY A N 1
ATOM 805 C CA . GLY A 1 109 ? -6.825 10.617 16.772 1.00 93.06 109 GLY A CA 1
ATOM 806 C C . GLY A 1 109 ? -6.744 9.612 17.928 1.00 93.06 109 GLY A C 1
ATOM 807 O O . GLY A 1 109 ? -6.531 10.001 19.073 1.00 93.06 109 GLY A O 1
ATOM 808 N N . GLU A 1 110 ? -6.945 8.324 17.649 1.00 95.81 110 GLU A N 1
ATOM 809 C CA . GLU A 1 110 ? -6.959 7.266 18.658 1.00 95.81 110 GLU A CA 1
ATOM 810 C C . GLU A 1 110 ? -5.630 6.493 18.693 1.00 95.81 110 GLU A C 1
ATOM 812 O O . GLU A 1 110 ? -5.063 6.235 17.628 1.00 95.81 110 GLU A O 1
ATOM 817 N N . PRO A 1 111 ? -5.163 6.016 19.866 1.00 97.38 111 PRO A N 1
ATOM 818 C CA . PRO A 1 111 ? -3.871 5.329 19.979 1.00 97.38 111 PRO A CA 1
ATOM 819 C C . PRO A 1 111 ? -3.742 4.079 19.097 1.00 97.38 111 PRO A C 1
ATOM 821 O O . PRO A 1 111 ? -2.687 3.819 18.522 1.00 97.38 111 PRO A O 1
ATOM 824 N N . GLU A 1 112 ? -4.818 3.297 18.971 1.00 96.25 112 GLU A N 1
ATOM 825 C CA . GLU A 1 112 ? -4.846 2.101 18.119 1.00 96.25 112 GLU A CA 1
ATOM 826 C C . GLU A 1 112 ? -4.734 2.471 16.631 1.00 96.25 112 GLU A C 1
ATOM 828 O O . GLU A 1 112 ? -3.947 1.878 15.891 1.00 96.25 112 GLU A O 1
ATOM 833 N N . ALA A 1 113 ? -5.483 3.491 16.201 1.00 97.12 113 ALA A N 1
ATOM 834 C CA . ALA A 1 113 ? -5.461 3.983 14.830 1.00 97.12 113 ALA A CA 1
ATOM 835 C C . ALA A 1 113 ? -4.096 4.597 14.474 1.00 97.12 113 ALA A C 1
ATOM 837 O O . ALA A 1 113 ? -3.568 4.357 13.386 1.00 97.12 113 ALA A O 1
ATOM 838 N N . GLU A 1 114 ? -3.489 5.332 15.407 1.00 97.06 114 GLU A N 1
ATOM 839 C CA . GLU A 1 114 ? -2.149 5.895 15.257 1.00 97.06 114 GLU A CA 1
ATOM 840 C C . GLU A 1 114 ? -1.090 4.795 15.111 1.00 97.06 114 GLU A C 1
ATOM 842 O O . GLU A 1 114 ? -0.272 4.850 14.191 1.00 97.06 114 GLU A O 1
ATOM 847 N N . ALA A 1 115 ? -1.149 3.744 15.937 1.00 97.25 115 ALA A N 1
ATOM 848 C CA . ALA A 1 115 ? -0.231 2.610 15.840 1.00 97.25 115 ALA A CA 1
ATOM 849 C C . ALA A 1 115 ? -0.317 1.907 14.471 1.00 97.25 115 ALA A C 1
ATOM 851 O O . ALA A 1 115 ? 0.714 1.600 13.862 1.00 97.25 115 ALA A O 1
ATOM 852 N N . LEU A 1 116 ? -1.530 1.695 13.948 1.00 97.69 116 LEU A N 1
ATOM 853 C CA . LEU A 1 116 ? -1.734 1.167 12.594 1.00 97.69 116 LEU A CA 1
ATOM 854 C C . LEU A 1 116 ? -1.220 2.139 11.517 1.00 97.69 116 LEU A C 1
ATOM 856 O O . LEU A 1 116 ? -0.610 1.701 10.537 1.00 97.69 116 LEU A O 1
ATOM 860 N N . GLY A 1 117 ? -1.420 3.446 11.707 1.00 96.19 117 GLY A N 1
ATOM 861 C CA . GLY A 1 117 ? -0.942 4.506 10.818 1.00 96.19 117 GLY A CA 1
ATOM 862 C C . GLY A 1 117 ? 0.586 4.573 10.706 1.00 96.19 117 GLY A C 1
ATOM 863 O O . GLY A 1 117 ? 1.115 4.715 9.603 1.00 96.19 117 GLY A O 1
ATOM 864 N N . VAL A 1 118 ? 1.303 4.401 11.819 1.00 96.50 118 VAL A N 1
ATOM 865 C CA . VAL A 1 118 ? 2.777 4.369 11.838 1.00 96.50 118 VAL A CA 1
ATOM 866 C C . VAL A 1 118 ? 3.315 3.149 11.088 1.00 96.50 118 VAL A C 1
ATOM 868 O O . VAL A 1 118 ? 4.280 3.261 10.332 1.00 96.50 118 VAL A O 1
ATOM 871 N N . LYS A 1 119 ? 2.679 1.979 11.235 1.00 96.06 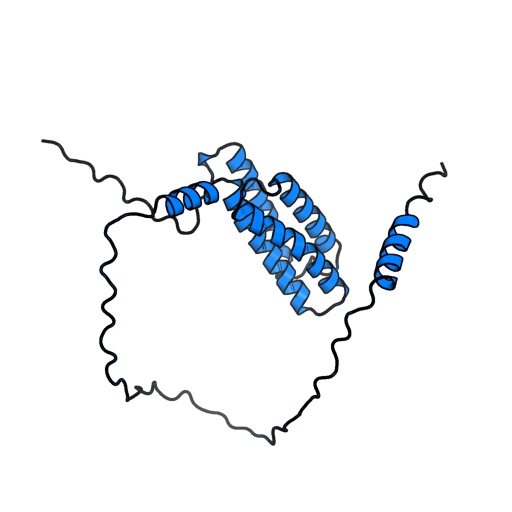119 LYS A N 1
ATOM 872 C CA . LYS A 1 119 ? 3.107 0.760 10.527 1.00 96.06 119 LYS A CA 1
ATOM 873 C C . LYS A 1 119 ? 3.028 0.908 9.006 1.00 96.06 119 LYS A C 1
ATOM 875 O O . LYS A 1 119 ? 3.941 0.480 8.298 1.00 96.06 119 LYS A O 1
ATOM 880 N N . VAL A 1 120 ? 1.963 1.526 8.491 1.00 98.12 120 VAL A N 1
ATOM 881 C CA . VAL A 1 120 ? 1.778 1.672 7.037 1.00 98.12 120 VAL A CA 1
ATOM 882 C C . VAL A 1 120 ? 2.676 2.732 6.412 1.00 98.12 120 VAL A C 1
ATOM 884 O O . VAL A 1 120 ? 2.936 2.665 5.212 1.00 98.12 120 VAL A O 1
ATOM 887 N N . ASP A 1 121 ? 3.208 3.674 7.195 1.00 97.81 121 ASP A N 1
ATOM 888 C CA . ASP A 1 121 ? 4.134 4.688 6.682 1.00 97.81 121 ASP A CA 1
ATOM 889 C C . ASP A 1 121 ? 5.397 4.077 6.074 1.00 97.81 121 ASP A C 1
ATOM 891 O O . ASP A 1 121 ? 5.819 4.489 4.990 1.00 97.81 121 ASP A O 1
ATOM 895 N N . LEU A 1 122 ? 5.949 3.043 6.713 1.00 96.31 122 LEU A N 1
ATOM 896 C CA . LEU A 1 122 ? 7.104 2.322 6.183 1.00 96.31 122 LEU A CA 1
ATOM 897 C C . LEU A 1 122 ? 6.768 1.631 4.851 1.00 96.31 122 LEU A C 1
ATOM 899 O O . LEU A 1 122 ? 7.515 1.746 3.881 1.00 96.31 122 LEU A O 1
ATOM 903 N N . ILE A 1 123 ? 5.606 0.976 4.778 1.00 98.12 123 ILE A N 1
ATOM 904 C CA . ILE A 1 123 ? 5.139 0.274 3.573 1.00 98.12 123 ILE A CA 1
ATOM 905 C C . ILE A 1 123 ? 4.924 1.267 2.421 1.00 98.12 123 ILE A C 1
ATOM 907 O O . ILE A 1 123 ? 5.382 1.033 1.302 1.00 98.12 123 ILE A O 1
ATOM 911 N N . ILE A 1 124 ? 4.272 2.403 2.688 1.00 98.44 124 ILE A N 1
ATOM 912 C CA . ILE A 1 124 ? 4.077 3.482 1.709 1.00 98.44 124 ILE A CA 1
ATOM 913 C C . ILE A 1 124 ? 5.423 4.062 1.262 1.00 98.44 124 ILE A C 1
ATOM 915 O O . ILE A 1 124 ? 5.591 4.363 0.077 1.00 98.44 124 ILE A O 1
ATOM 919 N N . GLY A 1 125 ? 6.377 4.219 2.182 1.00 98.06 125 GLY A N 1
ATOM 920 C CA . GLY A 1 125 ? 7.746 4.626 1.876 1.00 98.06 125 GLY A CA 1
ATOM 921 C C . GLY A 1 125 ? 8.396 3.694 0.855 1.00 98.06 125 GLY A C 1
ATOM 922 O O . GLY A 1 125 ? 8.798 4.152 -0.216 1.00 98.06 125 GLY A O 1
ATOM 923 N N . HIS A 1 126 ? 8.392 2.388 1.130 1.00 98.19 126 HIS A N 1
ATOM 924 C CA . HIS A 1 126 ? 8.970 1.387 0.233 1.00 98.19 126 HIS A CA 1
ATOM 925 C C . HIS A 1 126 ? 8.237 1.294 -1.114 1.00 98.19 126 HIS A C 1
ATOM 927 O O . HIS A 1 126 ? 8.882 1.179 -2.151 1.00 98.19 126 HIS A O 1
ATOM 933 N N . LEU A 1 127 ? 6.904 1.421 -1.151 1.00 98.12 127 LEU A N 1
ATOM 934 C CA . LEU A 1 127 ? 6.147 1.473 -2.414 1.00 98.12 127 LEU A CA 1
ATOM 935 C C . LEU A 1 127 ? 6.509 2.705 -3.259 1.00 98.12 127 LEU A C 1
ATOM 937 O O . LEU A 1 127 ? 6.604 2.629 -4.485 1.00 98.12 127 LEU A O 1
ATOM 941 N N . ARG A 1 128 ? 6.729 3.860 -2.625 1.00 97.31 128 ARG A N 1
ATOM 942 C CA . ARG A 1 128 ? 7.159 5.079 -3.327 1.00 97.31 128 ARG A CA 1
ATOM 943 C C . ARG A 1 128 ? 8.582 4.967 -3.853 1.00 97.31 128 ARG A C 1
ATOM 945 O O . ARG A 1 128 ? 8.864 5.519 -4.914 1.00 97.31 128 ARG A O 1
ATOM 952 N N . GLU A 1 129 ? 9.453 4.285 -3.123 1.00 96.94 129 GLU A N 1
ATOM 953 C CA . GLU A 1 129 ? 10.807 3.980 -3.573 1.00 96.94 129 GLU A CA 1
ATOM 954 C C . GLU A 1 129 ? 10.788 2.991 -4.739 1.00 96.94 129 GLU A C 1
ATOM 956 O O . GLU A 1 129 ? 11.312 3.324 -5.794 1.00 96.94 129 GLU A O 1
ATOM 961 N N . GLN A 1 130 ? 10.044 1.887 -4.625 1.00 96.56 130 GLN A N 1
ATOM 962 C CA . GLN A 1 130 ? 9.827 0.901 -5.693 1.00 96.56 130 GLN A CA 1
ATOM 963 C C . GLN A 1 130 ? 9.276 1.530 -6.984 1.00 96.56 130 GLN A C 1
ATOM 965 O O . GLN A 1 130 ? 9.594 1.114 -8.095 1.00 96.56 130 GLN A O 1
ATOM 970 N N . ARG A 1 131 ? 8.436 2.565 -6.861 1.00 95.06 131 ARG A N 1
ATOM 971 C CA . ARG A 1 131 ? 7.944 3.328 -8.016 1.00 95.06 131 ARG A CA 1
ATOM 972 C C . ARG A 1 131 ? 9.058 4.092 -8.743 1.00 95.06 131 ARG A C 1
ATOM 974 O O . ARG A 1 131 ? 8.961 4.295 -9.951 1.00 95.06 131 ARG A O 1
ATOM 981 N N . ARG A 1 132 ? 10.050 4.600 -8.010 1.00 93.62 132 ARG A N 1
ATOM 982 C CA . ARG A 1 132 ? 11.182 5.362 -8.566 1.00 93.62 132 ARG A CA 1
ATOM 983 C C . ARG A 1 132 ? 12.277 4.431 -9.074 1.00 93.62 132 ARG A C 1
ATOM 985 O O . ARG A 1 132 ? 12.889 4.722 -10.097 1.00 93.62 132 ARG A O 1
ATOM 992 N N . ASP A 1 133 ? 12.488 3.339 -8.355 1.00 94.00 133 ASP A N 1
ATOM 993 C CA . ASP A 1 133 ? 13.466 2.307 -8.638 1.00 94.00 133 ASP A CA 1
ATOM 994 C C . ASP A 1 133 ? 12.790 0.923 -8.573 1.00 94.00 133 ASP A C 1
ATOM 996 O O . ASP A 1 133 ? 12.550 0.406 -7.479 1.0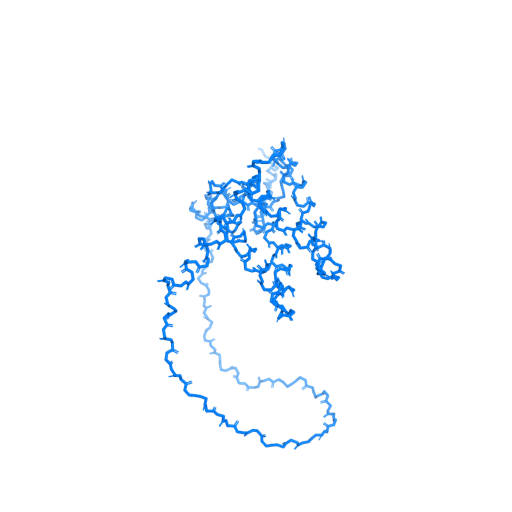0 94.00 133 ASP A O 1
ATOM 1000 N N . PRO A 1 134 ? 12.460 0.317 -9.731 1.00 92.50 134 PRO A N 1
ATOM 1001 C CA . PRO A 1 134 ? 11.769 -0.971 -9.794 1.00 92.50 134 PRO A CA 1
ATOM 1002 C C . PRO A 1 134 ? 12.552 -2.142 -9.180 1.00 92.50 134 PRO A C 1
ATOM 1004 O O . PRO A 1 134 ? 11.982 -3.219 -9.003 1.00 92.50 134 PRO A O 1
ATOM 1007 N N . GLU A 1 135 ? 13.833 -1.967 -8.862 1.00 92.50 135 GLU A N 1
ATOM 1008 C CA . GLU A 1 135 ? 14.686 -3.018 -8.298 1.00 92.50 135 GLU A CA 1
ATOM 1009 C C . GLU A 1 135 ? 14.862 -2.895 -6.773 1.00 92.50 135 GLU A C 1
ATOM 1011 O O . GLU A 1 135 ? 15.460 -3.775 -6.158 1.00 92.50 135 GLU A O 1
ATOM 1016 N N . ALA A 1 136 ? 14.303 -1.855 -6.141 1.00 93.62 136 ALA A N 1
ATOM 1017 C CA . ALA A 1 136 ? 14.614 -1.499 -4.755 1.00 93.62 136 ALA A CA 1
ATOM 1018 C C . ALA A 1 136 ? 14.207 -2.549 -3.699 1.00 93.62 136 ALA A C 1
ATOM 1020 O O . ALA A 1 136 ? 15.010 -2.893 -2.835 1.00 93.62 136 ALA A O 1
ATOM 1021 N N . HIS A 1 137 ? 12.962 -3.044 -3.731 1.00 91.69 137 HIS A N 1
ATOM 1022 C CA . HIS A 1 137 ? 12.394 -3.859 -2.634 1.00 91.69 137 HIS A CA 1
ATOM 1023 C C . HIS A 1 137 ? 11.790 -5.194 -3.078 1.00 91.69 137 HIS A C 1
ATOM 1025 O O . HIS A 1 137 ? 11.598 -6.099 -2.262 1.00 91.69 137 HIS A O 1
ATOM 1031 N N . GLY A 1 138 ? 11.464 -5.324 -4.365 1.00 93.88 138 GLY A N 1
ATOM 1032 C CA . GLY A 1 138 ? 10.743 -6.473 -4.905 1.00 93.88 138 GLY A CA 1
ATOM 1033 C C . GLY A 1 138 ? 9.242 -6.400 -4.613 1.00 93.88 138 GLY A C 1
ATOM 1034 O O . GLY A 1 138 ? 8.774 -6.512 -3.478 1.00 93.88 138 GLY A O 1
ATOM 1035 N N . MET A 1 139 ? 8.451 -6.265 -5.674 1.00 95.94 139 MET A N 1
ATOM 1036 C CA . MET A 1 139 ? 7.007 -6.054 -5.572 1.00 95.94 139 MET A CA 1
ATOM 1037 C C . MET A 1 139 ? 6.229 -7.158 -4.811 1.00 95.94 139 MET A C 1
ATOM 1039 O O . MET A 1 139 ? 5.338 -6.807 -4.032 1.00 95.94 139 MET A O 1
ATOM 1043 N N . PRO A 1 140 ? 6.542 -8.470 -4.934 1.00 96.50 140 PRO A N 1
ATOM 1044 C CA . PRO A 1 140 ? 5.858 -9.513 -4.158 1.00 96.50 140 PRO A CA 1
ATOM 1045 C C . PRO A 1 140 ? 5.987 -9.342 -2.639 1.00 96.50 140 PRO A C 1
ATOM 1047 O O . PRO A 1 140 ? 5.009 -9.537 -1.915 1.00 96.50 140 PRO A O 1
ATOM 1050 N N . THR A 1 141 ? 7.163 -8.926 -2.163 1.00 97.38 141 THR A N 1
ATOM 1051 C CA . THR A 1 141 ? 7.415 -8.652 -0.742 1.00 97.38 141 THR A CA 1
ATOM 1052 C C . THR A 1 141 ? 6.544 -7.496 -0.262 1.00 97.38 141 THR A C 1
ATOM 1054 O O . THR A 1 141 ? 5.873 -7.614 0.761 1.00 97.38 141 THR A O 1
ATOM 1057 N N . LEU A 1 142 ? 6.470 -6.408 -1.036 1.00 98.06 142 LEU A N 1
ATOM 1058 C CA . LEU A 1 142 ? 5.639 -5.249 -0.698 1.00 98.06 142 LEU A CA 1
ATOM 1059 C C . LEU A 1 142 ? 4.145 -5.581 -0.674 1.00 98.06 142 LEU A C 1
ATOM 1061 O O . LEU A 1 142 ? 3.428 -5.103 0.208 1.00 98.06 142 LEU A O 1
ATOM 1065 N N . ILE A 1 143 ? 3.672 -6.420 -1.600 1.00 98.31 143 ILE A N 1
ATOM 1066 C CA . ILE A 1 143 ? 2.287 -6.910 -1.600 1.00 98.31 143 ILE A CA 1
ATOM 1067 C C . ILE A 1 143 ? 2.018 -7.735 -0.338 1.00 98.31 143 ILE A C 1
ATOM 1069 O O . ILE A 1 143 ? 0.997 -7.520 0.315 1.00 98.31 143 ILE A O 1
ATOM 1073 N N . ALA A 1 144 ? 2.928 -8.639 0.036 1.00 98.31 144 ALA A N 1
ATOM 1074 C CA . ALA A 1 144 ? 2.787 -9.455 1.239 1.00 98.31 144 ALA A CA 1
ATOM 1075 C C . ALA A 1 144 ? 2.757 -8.599 2.517 1.00 98.31 144 ALA A C 1
ATOM 1077 O O . ALA A 1 144 ? 1.856 -8.767 3.339 1.00 98.31 144 ALA A O 1
ATOM 1078 N N . SER A 1 145 ? 3.674 -7.634 2.659 1.00 98.12 145 SER A N 1
ATOM 1079 C CA . SER A 1 145 ? 3.685 -6.699 3.793 1.00 98.12 145 SER A CA 1
ATOM 1080 C C . SER A 1 145 ? 2.418 -5.847 3.853 1.00 98.12 145 SER A C 1
ATOM 1082 O O . SER A 1 145 ? 1.845 -5.669 4.926 1.00 98.12 145 SER A O 1
ATOM 1084 N N . SER A 1 146 ? 1.946 -5.359 2.702 1.00 98.44 146 SER A N 1
ATOM 1085 C CA . SER A 1 146 ? 0.702 -4.587 2.621 1.00 98.44 146 SER A CA 1
ATOM 1086 C C . SER A 1 146 ? -0.507 -5.425 3.038 1.00 98.44 146 SER A C 1
ATOM 1088 O O . SER A 1 146 ? -1.336 -4.941 3.800 1.00 98.44 146 SER A O 1
ATOM 1090 N N . ARG A 1 147 ? -0.598 -6.688 2.595 1.00 98.56 147 ARG A N 1
ATOM 1091 C CA . ARG A 1 147 ? -1.676 -7.610 2.995 1.00 98.56 147 ARG A CA 1
ATOM 1092 C C . ARG A 1 147 ? -1.666 -7.890 4.489 1.00 98.56 147 ARG A C 1
ATOM 1094 O O . ARG A 1 147 ? -2.706 -7.752 5.115 1.00 98.56 147 ARG A O 1
ATOM 1101 N N . ALA A 1 148 ? -0.500 -8.199 5.054 1.00 98.44 148 ALA A N 1
ATOM 1102 C CA . ALA A 1 148 ? -0.370 -8.430 6.488 1.00 98.44 148 ALA A CA 1
ATOM 1103 C C . ALA A 1 148 ? -0.866 -7.221 7.298 1.00 98.44 148 ALA A C 1
ATOM 1105 O O . ALA A 1 148 ? -1.633 -7.383 8.242 1.00 98.44 148 ALA A O 1
ATOM 1106 N N . TRP A 1 149 ? -0.503 -6.004 6.882 1.00 98.56 149 TRP A N 1
ATOM 1107 C CA . TRP A 1 149 ? -1.019 -4.792 7.515 1.00 98.56 149 TRP A CA 1
ATOM 1108 C C . TRP A 1 149 ? -2.533 -4.614 7.321 1.00 98.56 149 TRP A C 1
ATOM 1110 O O . TRP A 1 149 ? -3.234 -4.280 8.272 1.00 98.56 149 TRP A O 1
ATOM 1120 N N . LEU A 1 150 ? -3.067 -4.862 6.120 1.00 98.56 150 LEU A N 1
ATOM 1121 C CA . LEU A 1 150 ? -4.513 -4.792 5.880 1.00 98.56 150 LEU A CA 1
ATOM 1122 C C . LEU A 1 150 ? -5.288 -5.810 6.720 1.00 98.56 150 LEU A C 1
ATOM 1124 O O . LEU A 1 150 ? -6.393 -5.499 7.153 1.00 98.56 150 LEU A O 1
ATOM 1128 N N . ASP A 1 151 ? -4.728 -6.989 6.975 1.00 98.56 151 ASP A N 1
ATOM 1129 C CA . ASP A 1 151 ? -5.341 -7.992 7.843 1.00 98.56 151 ASP A CA 1
ATOM 1130 C C . ASP A 1 151 ? -5.379 -7.524 9.307 1.00 98.56 151 ASP A C 1
ATOM 1132 O O . ASP A 1 151 ? -6.382 -7.746 9.986 1.00 98.56 151 ASP A O 1
ATOM 1136 N N . GLU A 1 152 ? -4.367 -6.783 9.777 1.00 98.38 152 GLU A N 1
ATOM 1137 C CA . GLU A 1 152 ? -4.437 -6.105 11.081 1.00 98.38 152 GLU A CA 1
ATOM 1138 C C . GLU A 1 152 ? -5.557 -5.051 11.117 1.00 98.38 152 GLU A C 1
ATOM 1140 O O . GLU A 1 152 ? -6.326 -5.002 12.076 1.00 98.38 152 GLU A O 1
ATOM 1145 N N . VAL A 1 153 ? -5.701 -4.236 10.063 1.00 98.19 153 VAL A N 1
ATOM 1146 C CA . VAL A 1 153 ? -6.791 -3.244 9.980 1.00 98.19 153 VAL A CA 1
ATOM 1147 C C . VAL A 1 153 ? -8.157 -3.937 9.943 1.00 98.19 153 VAL A C 1
ATOM 1149 O O . VAL A 1 153 ? -9.078 -3.489 10.623 1.00 98.19 153 VAL A O 1
ATOM 1152 N N . LYS A 1 154 ? -8.297 -5.047 9.210 1.00 98.25 154 LYS A N 1
ATOM 1153 C CA . LYS A 1 154 ? -9.534 -5.848 9.162 1.00 98.25 154 LYS A CA 1
ATOM 1154 C C . LYS A 1 154 ? -9.887 -6.483 10.509 1.00 98.25 154 LYS A C 1
ATOM 1156 O O . LYS A 1 154 ? -11.063 -6.673 10.794 1.00 98.25 154 LYS A O 1
ATOM 1161 N N . ALA A 1 155 ? -8.888 -6.822 11.322 1.00 97.94 155 ALA A N 1
ATOM 1162 C CA . ALA A 1 155 ? -9.095 -7.350 12.668 1.00 97.94 155 ALA A CA 1
ATOM 1163 C C . ALA A 1 155 ? -9.453 -6.259 13.697 1.00 97.94 155 ALA A C 1
ATOM 1165 O O . ALA A 1 155 ? -9.929 -6.576 14.787 1.00 97.94 155 ALA A O 1
ATOM 1166 N N . SER A 1 156 ? -9.215 -4.989 13.364 1.00 97.69 156 SER A N 1
ATOM 1167 C CA . SER A 1 156 ? -9.551 -3.842 14.208 1.00 97.69 156 SER A CA 1
ATOM 1168 C C . SER A 1 156 ? -11.017 -3.426 14.0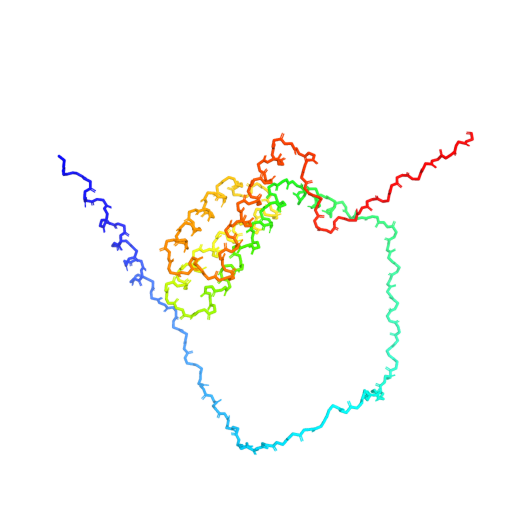63 1.00 97.69 156 SER A C 1
ATOM 1170 O O . SER A 1 156 ? -11.713 -3.792 13.115 1.00 97.69 156 SER A O 1
ATOM 1172 N N . ARG A 1 157 ? -11.474 -2.546 14.958 1.00 97.19 157 ARG A N 1
ATOM 1173 C CA . ARG A 1 157 ? -12.809 -1.931 14.864 1.00 97.19 157 ARG A CA 1
ATOM 1174 C C . ARG A 1 157 ? -12.989 -0.979 13.673 1.00 97.19 157 ARG A C 1
ATOM 1176 O O . ARG A 1 157 ? -14.113 -0.581 13.385 1.00 97.19 157 ARG A O 1
ATOM 1183 N N . PHE A 1 158 ? -11.906 -0.599 12.992 1.00 97.56 158 PHE A N 1
ATOM 1184 C CA . PHE A 1 158 ? -11.930 0.357 11.878 1.00 97.56 158 PHE A CA 1
ATOM 1185 C C . PHE A 1 158 ? -12.284 -0.286 10.532 1.00 97.56 158 PHE A C 1
ATOM 1187 O O . PHE A 1 158 ? -12.510 0.426 9.555 1.00 97.56 158 PHE A O 1
ATOM 1194 N N . ALA A 1 159 ? -12.333 -1.621 10.470 1.00 97.12 159 ALA A N 1
ATOM 1195 C CA . ALA A 1 159 ? -12.554 -2.378 9.241 1.00 97.12 159 ALA A CA 1
ATOM 1196 C C . ALA A 1 159 ? -13.834 -1.968 8.494 1.00 97.12 159 ALA A C 1
ATOM 1198 O O . ALA A 1 159 ? -13.825 -1.846 7.272 1.00 97.12 159 ALA A O 1
ATOM 1199 N N . GLU A 1 160 ? -14.905 -1.703 9.242 1.00 96.31 160 GLU A N 1
ATOM 1200 C CA . GLU A 1 160 ? -16.240 -1.405 8.710 1.00 96.31 160 GLU A CA 1
ATOM 1201 C C . GLU A 1 160 ? -16.463 0.088 8.417 1.00 96.31 160 GLU A C 1
ATOM 1203 O O . GLU A 1 160 ? -17.563 0.496 8.041 1.00 96.31 160 GLU A O 1
ATOM 1208 N N . MET A 1 161 ? -15.442 0.937 8.583 1.00 97.38 161 MET A N 1
ATOM 1209 C CA . MET A 1 161 ? -15.584 2.357 8.263 1.00 97.38 161 MET A CA 1
ATOM 1210 C C . MET A 1 161 ? -15.842 2.545 6.759 1.00 97.38 161 MET A C 1
ATOM 1212 O O . MET A 1 161 ? -15.108 1.978 5.940 1.00 97.38 161 MET A O 1
ATOM 1216 N N . PRO A 1 162 ? -16.826 3.373 6.363 1.00 97.69 162 PRO A N 1
ATOM 1217 C CA . PRO A 1 162 ? -17.261 3.481 4.970 1.00 97.69 162 PRO A CA 1
ATOM 1218 C C . PRO A 1 162 ? -16.169 4.010 4.030 1.00 97.69 162 PRO A C 1
ATOM 1220 O O . PRO A 1 162 ? -16.180 3.711 2.836 1.00 97.69 162 PRO A O 1
ATOM 1223 N N . GLU A 1 163 ? -15.192 4.757 4.542 1.00 97.50 163 GLU A N 1
ATOM 1224 C CA . GLU A 1 163 ? -14.046 5.236 3.770 1.00 97.50 163 GLU A CA 1
ATOM 1225 C C . GLU A 1 163 ? -12.928 4.188 3.639 1.00 97.50 163 GLU A C 1
ATOM 1227 O O . GLU A 1 163 ? -12.178 4.229 2.655 1.00 97.50 163 GLU A O 1
ATOM 1232 N N . ILE A 1 164 ? -12.814 3.266 4.606 1.00 97.81 164 ILE A N 1
ATOM 1233 C CA . ILE A 1 164 ? -11.760 2.240 4.701 1.00 97.81 164 ILE A CA 1
ATOM 1234 C C . ILE A 1 164 ? -12.178 0.959 3.982 1.00 97.81 164 ILE A C 1
ATOM 1236 O O . ILE A 1 164 ? -11.422 0.477 3.137 1.00 97.81 164 ILE A O 1
ATOM 1240 N N . ALA A 1 165 ? -13.378 0.437 4.252 1.00 97.75 165 ALA A N 1
ATOM 1241 C CA . ALA A 1 165 ? -13.832 -0.856 3.741 1.00 97.75 165 ALA A CA 1
ATOM 1242 C C . ALA A 1 165 ? -13.703 -0.995 2.205 1.00 97.75 165 ALA A C 1
ATOM 1244 O O . ALA A 1 165 ? -13.155 -2.000 1.735 1.00 97.75 165 ALA A O 1
ATOM 1245 N N . PRO A 1 166 ? -14.071 0.013 1.380 1.00 98.19 166 PRO A N 1
ATOM 1246 C CA . PRO A 1 166 ? -13.903 -0.073 -0.072 1.00 98.19 166 PRO A CA 1
ATOM 1247 C C . PRO A 1 166 ? -12.439 -0.138 -0.528 1.00 98.19 166 PRO A C 1
ATOM 1249 O O . PRO A 1 166 ? -12.160 -0.577 -1.647 1.00 98.19 166 PRO A O 1
ATOM 1252 N N . GLN A 1 167 ? -11.486 0.313 0.296 1.00 98.38 167 GLN A N 1
ATOM 1253 C CA . GLN A 1 167 ? -10.068 0.299 -0.065 1.00 98.38 167 GLN A CA 1
ATOM 1254 C C . GLN A 1 167 ? -9.478 -1.114 -0.043 1.00 98.38 167 GLN A C 1
ATOM 1256 O O . GLN A 1 167 ? -8.536 -1.361 -0.795 1.00 98.38 167 GLN A O 1
ATOM 1261 N N . PHE A 1 168 ? -10.041 -2.049 0.734 1.00 98.25 168 PHE A N 1
ATOM 1262 C CA . PHE A 1 168 ? -9.621 -3.456 0.708 1.00 98.25 168 PHE A CA 1
ATOM 1263 C C . PHE A 1 168 ? -9.844 -4.069 -0.675 1.00 98.25 168 PHE A C 1
ATOM 1265 O O . PHE A 1 168 ? -8.907 -4.563 -1.296 1.00 98.25 168 PHE A O 1
ATOM 1272 N N . ALA A 1 169 ? -11.060 -3.928 -1.210 1.00 97.38 169 ALA A N 1
ATOM 1273 C CA . ALA A 1 169 ? -11.396 -4.421 -2.542 1.00 97.38 169 ALA A CA 1
ATOM 1274 C C . ALA A 1 169 ? -10.571 -3.731 -3.641 1.00 97.38 169 ALA A C 1
ATOM 1276 O O . ALA A 1 169 ? -10.126 -4.379 -4.586 1.00 97.38 169 ALA A O 1
ATOM 1277 N N . ARG A 1 170 ? -10.315 -2.419 -3.511 1.00 98.19 170 ARG A N 1
ATOM 1278 C CA . ARG A 1 170 ? -9.435 -1.689 -4.441 1.00 98.19 170 ARG A CA 1
ATOM 1279 C C . ARG A 1 170 ? -8.005 -2.212 -4.408 1.00 98.19 170 ARG A C 1
ATOM 1281 O O . ARG A 1 170 ? -7.397 -2.346 -5.465 1.00 98.19 170 ARG A O 1
ATOM 1288 N N . PHE A 1 171 ? -7.466 -2.491 -3.224 1.00 98.44 171 PHE A N 1
ATOM 1289 C CA . PHE A 1 171 ? -6.138 -3.078 -3.090 1.00 98.44 171 PHE A CA 1
ATOM 1290 C C . PHE A 1 171 ? -6.074 -4.440 -3.792 1.00 98.44 171 PHE A C 1
ATOM 1292 O O . PHE A 1 171 ? -5.195 -4.648 -4.628 1.00 98.44 171 PHE A O 1
ATOM 1299 N N . ASP A 1 172 ? -7.031 -5.331 -3.520 1.00 98.06 172 ASP A N 1
ATOM 1300 C CA . ASP A 1 172 ? -7.058 -6.670 -4.118 1.00 98.06 172 ASP A CA 1
ATOM 1301 C C . ASP A 1 172 ? -7.220 -6.629 -5.644 1.00 98.06 172 ASP A C 1
ATOM 1303 O O . ASP A 1 172 ? -6.529 -7.365 -6.350 1.00 98.06 172 ASP A O 1
ATOM 1307 N N . ALA A 1 173 ? -8.047 -5.717 -6.165 1.00 97.88 173 ALA A N 1
ATOM 1308 C CA . ALA A 1 173 ? -8.178 -5.494 -7.604 1.00 97.88 173 ALA A CA 1
ATOM 1309 C C . ALA A 1 173 ? -6.843 -5.076 -8.244 1.00 97.88 173 ALA A C 1
ATOM 1311 O O . ALA A 1 173 ? -6.427 -5.658 -9.243 1.00 97.88 173 ALA A O 1
ATOM 1312 N N . ILE A 1 174 ? -6.118 -4.131 -7.633 1.00 97.50 174 ILE A N 1
ATOM 1313 C CA . ILE A 1 174 ? -4.809 -3.689 -8.141 1.00 97.50 174 ILE A CA 1
ATOM 1314 C C . ILE A 1 174 ? -3.786 -4.836 -8.100 1.00 97.50 174 ILE A C 1
ATOM 1316 O O . ILE A 1 174 ? -2.979 -4.961 -9.021 1.00 97.50 174 ILE A O 1
ATOM 1320 N N . VAL A 1 175 ? -3.807 -5.684 -7.064 1.00 97.62 175 VAL A N 1
ATOM 1321 C CA . VAL A 1 175 ? -2.926 -6.863 -6.993 1.00 97.62 175 VAL A CA 1
ATOM 1322 C C . VAL A 1 175 ? -3.258 -7.877 -8.090 1.00 97.62 175 VAL A C 1
ATOM 1324 O O . VAL A 1 175 ? -2.337 -8.423 -8.697 1.00 97.62 175 VAL A O 1
ATOM 1327 N N . ALA A 1 176 ? -4.540 -8.111 -8.373 1.00 96.25 176 ALA A N 1
ATOM 1328 C CA . ALA A 1 176 ? -4.959 -8.998 -9.457 1.00 96.25 176 ALA A CA 1
ATOM 1329 C C . ALA A 1 176 ? -4.510 -8.467 -10.830 1.00 96.25 176 ALA A C 1
ATOM 1331 O O . ALA A 1 176 ? -3.944 -9.212 -11.628 1.00 96.25 176 ALA A O 1
ATOM 1332 N N . GLU A 1 177 ? -4.682 -7.167 -11.081 1.00 94.44 177 GLU A N 1
ATOM 1333 C CA . GLU A 1 177 ? -4.205 -6.515 -12.306 1.00 94.44 177 GLU A CA 1
ATOM 1334 C C . GLU A 1 177 ? -2.671 -6.582 -12.442 1.00 94.44 177 GLU A C 1
ATOM 1336 O O . GLU A 1 177 ? -2.150 -6.815 -13.532 1.00 94.44 177 GLU A O 1
ATOM 1341 N N . TYR A 1 178 ? -1.928 -6.437 -11.339 1.00 94.81 178 TYR A N 1
ATOM 1342 C CA . TYR A 1 178 ? -0.472 -6.609 -11.333 1.00 94.81 178 TYR A CA 1
ATOM 1343 C C . TYR A 1 178 ? -0.055 -8.029 -11.733 1.00 94.81 178 TYR A C 1
ATOM 1345 O O . TYR A 1 178 ? 0.867 -8.190 -12.532 1.00 94.81 178 TYR A O 1
ATOM 1353 N N . GLN A 1 179 ? -0.729 -9.054 -11.202 1.00 93.88 179 GLN A N 1
ATOM 1354 C CA . GLN A 1 179 ? -0.455 -10.449 -11.561 1.00 93.88 179 GLN A CA 1
ATOM 1355 C C . GLN A 1 179 ? -0.703 -10.685 -13.054 1.00 93.88 179 GLN A C 1
ATOM 1357 O O . GLN A 1 179 ? 0.177 -11.187 -13.746 1.00 93.88 179 GLN A O 1
ATOM 1362 N N . GLN A 1 180 ? -1.832 -10.198 -13.575 1.00 91.38 180 GLN A N 1
ATOM 1363 C CA . GLN A 1 180 ? -2.129 -10.263 -15.008 1.00 91.38 180 GLN A CA 1
ATOM 1364 C C . GLN A 1 180 ? -1.073 -9.546 -15.856 1.00 91.38 180 GLN A C 1
ATOM 1366 O O . GLN A 1 180 ? -0.662 -10.074 -16.882 1.00 91.38 180 GLN A O 1
ATOM 1371 N N . ALA A 1 181 ? -0.600 -8.372 -15.430 1.00 89.06 181 ALA A N 1
ATOM 1372 C CA . ALA A 1 181 ? 0.435 -7.624 -16.144 1.00 89.06 181 ALA A CA 1
ATOM 1373 C C . ALA A 1 181 ? 1.824 -8.286 -16.079 1.00 89.06 181 ALA A C 1
ATOM 1375 O O . ALA A 1 181 ? 2.645 -8.075 -16.970 1.00 89.06 181 ALA A O 1
ATOM 1376 N N . LYS A 1 182 ? 2.112 -9.072 -15.035 1.00 86.81 182 LYS A N 1
ATOM 1377 C CA . LYS A 1 182 ? 3.332 -9.890 -14.961 1.00 86.81 182 LYS A CA 1
ATOM 1378 C C . LYS A 1 182 ? 3.273 -11.075 -15.917 1.00 86.81 182 LYS A C 1
ATOM 1380 O O . LYS A 1 182 ? 4.278 -11.359 -16.565 1.00 86.81 182 LYS A O 1
ATOM 1385 N N . ASP A 1 183 ? 2.116 -11.719 -16.015 1.00 84.88 183 ASP A N 1
ATOM 1386 C CA . ASP A 1 183 ? 1.905 -12.863 -16.905 1.00 84.88 183 ASP A CA 1
ATOM 1387 C C . ASP A 1 183 ? 1.747 -12.424 -18.374 1.00 84.88 183 ASP A C 1
ATOM 1389 O O . ASP A 1 183 ? 2.136 -13.147 -19.290 1.00 84.88 183 ASP A O 1
ATOM 1393 N N . ASN A 1 184 ? 1.214 -11.219 -18.601 1.00 84.88 184 ASN A N 1
ATOM 1394 C CA . ASN A 1 184 ? 1.034 -10.600 -19.910 1.00 84.88 184 ASN A CA 1
ATOM 1395 C C . ASN A 1 184 ? 1.393 -9.094 -19.879 1.00 84.88 184 ASN A C 1
ATOM 1397 O O . ASN A 1 184 ? 0.535 -8.258 -19.580 1.00 84.88 184 ASN A O 1
ATOM 1401 N N . PRO A 1 185 ? 2.635 -8.717 -20.238 1.00 70.94 185 PRO A N 1
ATOM 1402 C CA . PRO A 1 185 ? 3.102 -7.328 -20.204 1.00 70.94 185 PRO A CA 1
ATOM 1403 C C . PRO A 1 185 ? 2.301 -6.348 -21.073 1.00 70.94 185 PRO A C 1
ATOM 1405 O O . PRO A 1 185 ? 2.272 -5.157 -20.764 1.00 70.94 185 PRO A O 1
ATOM 1408 N N . GLU A 1 186 ? 1.622 -6.819 -22.127 1.00 71.12 186 GLU A N 1
ATOM 1409 C CA . GLU A 1 186 ? 0.771 -5.974 -22.984 1.00 71.12 186 GLU A CA 1
ATOM 1410 C C . GLU A 1 186 ? -0.531 -5.540 -22.292 1.00 71.12 186 GLU A C 1
ATOM 1412 O O . GLU A 1 186 ? -1.161 -4.571 -22.711 1.00 71.12 186 GLU A O 1
ATOM 1417 N N . ALA A 1 187 ? -0.927 -6.216 -21.207 1.00 67.94 187 ALA A N 1
ATOM 1418 C CA . ALA A 1 187 ? -2.112 -5.879 -20.420 1.00 67.94 187 ALA A CA 1
ATOM 1419 C C . ALA A 1 187 ? -1.859 -4.768 -19.381 1.00 67.94 187 ALA A C 1
ATOM 1421 O O . ALA A 1 187 ? -2.790 -4.341 -18.694 1.00 67.94 187 ALA A O 1
ATOM 1422 N N . ALA A 1 188 ? -0.614 -4.299 -19.228 1.00 65.19 188 ALA A N 1
ATOM 1423 C CA . ALA A 1 188 ? -0.298 -3.235 -18.285 1.00 65.19 188 ALA A CA 1
ATOM 1424 C C . ALA A 1 188 ? -0.937 -1.902 -18.729 1.00 65.19 188 ALA A C 1
ATOM 1426 O O . ALA A 1 188 ? -0.819 -1.511 -19.892 1.00 65.19 188 ALA A O 1
ATOM 1427 N N . PRO A 1 189 ? -1.592 -1.159 -17.818 1.00 68.19 189 PRO A N 1
ATOM 1428 C CA . PRO A 1 189 ? -2.146 0.141 -18.157 1.00 68.19 189 PRO A CA 1
ATOM 1429 C C . PRO A 1 189 ? -1.020 1.116 -18.528 1.00 68.19 189 PRO A C 1
ATOM 1431 O O . PRO A 1 189 ? 0.064 1.061 -17.936 1.00 68.19 189 PRO A O 1
ATOM 1434 N N . PRO A 1 190 ? -1.265 2.052 -19.460 1.00 64.25 190 PRO A N 1
ATOM 1435 C CA . PRO A 1 190 ? -0.265 3.043 -19.826 1.00 64.25 190 PRO A CA 1
ATOM 1436 C C . PRO A 1 190 ? 0.116 3.909 -18.611 1.00 64.25 190 PRO A C 1
ATOM 1438 O O . PRO A 1 190 ? -0.733 4.194 -17.756 1.00 64.25 190 PRO A O 1
ATOM 1441 N N . PRO A 1 191 ? 1.380 4.366 -18.516 1.00 59.06 191 PRO A N 1
ATOM 1442 C CA . PRO A 1 191 ? 1.812 5.242 -17.435 1.00 59.06 191 PRO A CA 1
ATOM 1443 C C . PRO A 1 191 ? 0.971 6.522 -17.397 1.00 59.06 191 PRO A C 1
ATOM 1445 O O . PRO A 1 191 ? 0.726 7.164 -18.422 1.00 59.06 191 PRO A O 1
ATOM 1448 N N . ALA A 1 192 ? 0.565 6.935 -16.194 1.00 51.25 192 ALA A N 1
ATOM 1449 C CA . ALA A 1 192 ? -0.146 8.193 -15.998 1.00 51.25 192 ALA A CA 1
ATOM 1450 C C . ALA A 1 192 ? 0.742 9.372 -16.439 1.00 51.25 192 ALA A C 1
ATOM 1452 O O . ALA A 1 192 ? 1.784 9.629 -15.835 1.00 51.25 192 ALA A O 1
ATOM 1453 N N . GLY A 1 193 ? 0.324 10.082 -17.491 1.00 51.06 193 GLY A N 1
ATOM 1454 C CA . GLY A 1 193 ? 1.048 11.231 -18.048 1.00 51.06 193 GLY A CA 1
ATOM 1455 C C . GLY A 1 193 ? 1.945 10.924 -19.252 1.00 51.06 193 GLY A C 1
ATOM 1456 O O . GLY A 1 193 ? 2.671 11.813 -19.695 1.00 51.06 193 GLY A O 1
ATOM 1457 N N . GLY A 1 194 ? 1.896 9.709 -19.808 1.00 42.09 194 GLY A N 1
ATOM 1458 C CA . GLY A 1 194 ? 2.495 9.433 -21.111 1.00 42.09 194 GLY A CA 1
ATOM 1459 C C . GLY A 1 194 ? 1.756 10.206 -22.202 1.00 42.09 194 GLY A C 1
ATOM 1460 O O . GLY A 1 194 ? 0.586 9.939 -22.462 1.00 42.09 194 GLY A O 1
ATOM 1461 N N . VAL A 1 195 ? 2.428 11.170 -22.833 1.00 45.41 195 VAL A N 1
ATOM 1462 C CA . VAL A 1 195 ? 1.971 11.744 -24.102 1.00 45.41 195 VAL A CA 1
ATOM 1463 C C . VAL A 1 195 ? 1.813 10.570 -25.061 1.00 45.41 195 VAL A C 1
ATOM 1465 O O . VAL A 1 195 ? 2.796 9.895 -25.366 1.00 45.41 195 VAL A O 1
ATOM 1468 N N . THR A 1 196 ? 0.584 10.288 -25.495 1.00 41.62 196 THR A N 1
ATOM 1469 C CA . THR A 1 196 ? 0.353 9.406 -26.635 1.00 41.62 196 THR A CA 1
ATOM 1470 C C . THR A 1 196 ? 1.176 9.971 -27.781 1.00 41.62 196 THR A C 1
ATOM 1472 O O . THR A 1 196 ? 0.936 11.094 -28.229 1.00 41.62 196 THR A O 1
ATOM 1475 N N . ALA A 1 197 ? 2.204 9.236 -28.212 1.00 49.59 197 ALA A N 1
ATOM 1476 C CA . ALA A 1 197 ? 2.883 9.576 -29.449 1.00 49.59 197 ALA A CA 1
ATOM 1477 C C . ALA A 1 197 ? 1.789 9.682 -30.526 1.00 49.59 197 ALA A C 1
ATOM 1479 O O . ALA A 1 197 ? 0.956 8.771 -30.608 1.00 49.59 197 ALA A O 1
ATOM 1480 N N . PRO A 1 198 ? 1.707 10.795 -31.277 1.00 42.47 198 PRO A N 1
ATOM 1481 C CA . PRO A 1 198 ? 0.718 10.905 -32.335 1.00 42.47 198 PRO A CA 1
ATOM 1482 C C . PRO A 1 198 ? 0.907 9.716 -33.276 1.00 42.47 198 PRO A C 1
ATOM 1484 O O . PRO A 1 198 ? 2.041 9.369 -33.616 1.00 42.47 198 PRO A O 1
ATOM 1487 N N . ALA A 1 199 ? -0.201 9.062 -33.632 1.00 42.97 199 ALA A N 1
ATOM 1488 C CA . ALA A 1 199 ? -0.187 7.943 -34.560 1.00 42.97 199 ALA A CA 1
ATOM 1489 C C . ALA A 1 199 ? 0.596 8.338 -35.826 1.00 42.97 199 ALA A C 1
ATOM 1491 O O . ALA A 1 199 ? 0.464 9.485 -36.272 1.00 42.97 199 ALA A O 1
ATOM 1492 N N . PRO A 1 200 ? 1.418 7.437 -36.399 1.00 45.06 200 PRO A N 1
ATOM 1493 C CA . PRO A 1 200 ? 2.074 7.718 -37.665 1.00 45.06 200 PRO A CA 1
ATOM 1494 C C . PRO A 1 200 ? 0.990 8.051 -38.690 1.00 45.06 200 PRO A C 1
ATOM 1496 O O . PRO A 1 200 ? 0.086 7.252 -38.935 1.00 45.06 200 PRO A O 1
ATOM 1499 N N . VAL A 1 201 ? 1.052 9.268 -39.234 1.00 53.44 201 VAL A N 1
ATOM 1500 C CA . VAL A 1 201 ? 0.199 9.678 -40.349 1.00 53.44 201 VAL A CA 1
ATOM 1501 C C . VAL A 1 201 ? 0.478 8.691 -41.483 1.00 53.44 201 VAL A C 1
ATOM 1503 O O . VAL A 1 201 ? 1.651 8.514 -41.823 1.00 53.44 201 VAL A O 1
ATOM 1506 N N . PRO A 1 202 ? -0.538 8.014 -42.045 1.00 49.31 202 PRO A N 1
ATOM 1507 C CA . PRO A 1 202 ? -0.318 7.177 -43.209 1.00 49.31 202 PRO A CA 1
ATOM 1508 C C . PRO A 1 202 ? 0.183 8.079 -44.337 1.00 49.31 202 PRO A C 1
ATOM 1510 O O . PRO A 1 202 ? -0.514 8.994 -44.769 1.00 49.31 202 PRO A O 1
ATOM 1513 N N . THR A 1 203 ? 1.416 7.853 -44.783 1.00 51.03 203 THR A N 1
ATOM 1514 C CA . THR A 1 203 ? 1.883 8.333 -46.082 1.00 51.03 203 THR A CA 1
ATOM 1515 C C . THR A 1 203 ? 1.028 7.651 -47.140 1.00 51.03 203 THR A C 1
ATOM 1517 O O . THR A 1 203 ? 1.256 6.486 -47.468 1.00 51.03 203 THR A O 1
ATOM 1520 N N . GLU A 1 204 ? 0.003 8.357 -47.618 1.00 47.25 204 GLU A N 1
ATOM 1521 C CA . GLU A 1 204 ? -0.591 8.064 -48.917 1.00 47.25 204 GLU A CA 1
ATOM 1522 C C . GLU A 1 204 ? 0.517 8.182 -49.966 1.00 47.25 204 GLU A C 1
ATOM 1524 O O . GLU A 1 204 ? 1.350 9.088 -49.909 1.00 47.25 204 GLU A O 1
ATOM 1529 N N . GLY A 1 205 ? 0.593 7.169 -50.823 1.00 53.66 205 GLY A N 1
ATOM 1530 C CA . GLY A 1 205 ? 1.702 6.973 -51.738 1.00 53.66 205 GLY A CA 1
ATOM 1531 C C . GLY A 1 205 ? 1.790 8.013 -52.849 1.00 53.66 205 GLY A C 1
ATOM 1532 O O . GLY A 1 205 ? 0.788 8.589 -53.266 1.00 53.66 205 GLY A O 1
ATOM 1533 N N . GLU A 1 206 ? 3.007 8.135 -53.368 1.00 38.78 206 GLU A N 1
ATOM 1534 C CA . GLU A 1 206 ? 3.313 8.436 -54.767 1.00 38.78 206 GLU A CA 1
ATOM 1535 C C . GLU A 1 206 ? 4.375 7.447 -55.255 1.00 38.78 206 GLU A C 1
ATOM 1537 O O . GLU A 1 206 ? 5.297 7.131 -54.462 1.00 38.78 206 GLU A O 1
#

Foldseek 3Di:
DPDPPPPPPPVVVVVVVVVVVDDDPDPDDDDDDDDDDDDDDDDDDDDDDDDDDPDCPDDPPPPPPPPPPDPDDPVRVVQLVQLLPLQLVLLVQLLVLLVQQLVVLVVVVDPLSVVLNVQCVVLSVVSNVCNRGVVRPDNVVSLVSSVVSVVVCCVDPNCPPPSNVVSVVSNVVSVVQSVVCVVPVVSRDRHDPDDPDPDPDPPPDD

Secondary structure (DSSP, 8-state):
--SSSSSHHHHHHHHHHHHHHSPPP--------------------------------------PPP--SS-S-HHHHHHHHHHTSHHHHHHHHHHHHHHHHHHHHHHHT-HHHHHHHHHHHHHHHHHHHHHH-TTSS-HHHHHHHHHHHHHHHHHSTTTT-TTTHHHHHHHHHHHHHHHHHHH-GGGSPPPTT---PPPPP-----